Protein AF-A0AA89QCX5-F1 (afdb_monomer_lite)

Organism: Streptomyces collinus (NCBI:txid42684)

Secondary structure (DSSP, 8-state):
-B---TTSTT---SSSS-EEEEEEE-TT-EEEEEEESS-EEEEEEE--SEEEEETTEEEEE-TT-EEEE-TT--EEEEE-SSS-EEEEEEE-HHHHHHTT---EEE--SS-S-----SS-HHHHHH-STT---TT----SS-S--EE-HHHHHHHHHHHHHHHHTT-S-SSBTTEEEEE-B-TTTSSBSSSS---EEEEE-TT--PPP---SS-----EEESP-------------------PPPS-PPPPP------EEE-

Foldseek 3Di:
DWPDDPVRPPDSDPDLFKIKDKDKDAAFDKFFKKAKQKWKKKAWADDWQKWKAWLNWTATDDHGKIFTRAHGTIIMMGRNGNGMTIIMMMIRVSVCVVVVNIDMDGDDRDDSDPDDDPHTPLCVAQVDPPDHDPPDADDQAASNGMDDRVVVVVLQVVLLVCVVVVHHAAPDVQKHKDWDARSNPRHANYNRDTDMKMFGDFPDDDDDDDDPDDDDKDKDADDPDDPPPPDDDDDDDDDDDDDDDPPDDDDDPPDGGGTMMD

pLDDT: mean 85.62, std 23.33, range [23.62, 98.62]

Structure (mmCIF, N/CA/C/O backbone):
data_AF-A0AA89QCX5-F1
#
_entry.id   AF-A0AA89QCX5-F1
#
loop_
_atom_site.group_PDB
_atom_site.id
_atom_site.type_symbol
_atom_site.label_atom_id
_atom_site.label_alt_id
_atom_site.label_comp_id
_atom_site.label_asym_id
_atom_site.label_entity_id
_atom_site.label_seq_id
_atom_site.pdbx_PDB_ins_code
_atom_site.Cartn_x
_atom_site.Cartn_y
_atom_site.Cartn_z
_atom_site.occupancy
_atom_site.B_iso_or_equiv
_atom_site.auth_seq_id
_atom_site.auth_comp_id
_atom_site.auth_asym_id
_atom_site.auth_atom_id
_atom_site.pdbx_PDB_model_num
ATOM 1 N N . MET A 1 1 ? -1.585 12.584 -11.838 1.00 77.31 1 MET A N 1
ATOM 2 C CA . MET A 1 1 ? -1.750 13.980 -11.361 1.00 77.31 1 MET A CA 1
ATOM 3 C C . MET A 1 1 ? -1.449 14.021 -9.867 1.00 77.31 1 MET A C 1
ATOM 5 O O . MET A 1 1 ? -2.109 13.298 -9.131 1.00 77.31 1 MET A O 1
ATOM 9 N N . ALA A 1 2 ? -0.451 14.796 -9.429 1.00 91.00 2 ALA A N 1
ATOM 10 C CA . ALA A 1 2 ? -0.028 14.848 -8.023 1.00 91.00 2 ALA A CA 1
ATOM 11 C C . ALA A 1 2 ? -0.922 15.760 -7.164 1.00 91.00 2 ALA A C 1
ATOM 13 O O . ALA A 1 2 ? -1.473 16.745 -7.655 1.00 91.00 2 ALA A O 1
ATOM 14 N N . LEU A 1 3 ? -1.047 15.425 -5.882 1.00 92.31 3 LEU A N 1
ATOM 15 C CA . LEU A 1 3 ? -1.710 16.226 -4.857 1.00 92.31 3 LEU A CA 1
ATOM 16 C C . LEU A 1 3 ? -0.682 17.172 -4.224 1.00 92.31 3 LEU A C 1
ATOM 18 O O . LEU A 1 3 ? 0.268 16.713 -3.592 1.00 92.31 3 LEU A O 1
ATOM 22 N N . SER A 1 4 ? -0.887 18.482 -4.370 1.00 94.44 4 SER A N 1
ATOM 23 C CA . SER A 1 4 ? 0.035 19.506 -3.860 1.00 94.44 4 SER A CA 1
ATOM 24 C C . SER A 1 4 ? -0.538 20.212 -2.638 1.00 94.44 4 SER A C 1
ATOM 26 O O . SER A 1 4 ? -1.593 20.847 -2.705 1.00 94.44 4 SER A O 1
ATOM 28 N N . ASN A 1 5 ? 0.169 20.124 -1.516 1.00 95.19 5 ASN A N 1
ATOM 29 C CA . ASN A 1 5 ? -0.196 20.796 -0.281 1.00 95.19 5 ASN A CA 1
ATOM 30 C C . ASN A 1 5 ? 0.057 22.310 -0.398 1.00 95.19 5 ASN A C 1
ATOM 32 O O . ASN A 1 5 ? 1.199 22.710 -0.629 1.00 95.19 5 ASN A O 1
ATOM 36 N N . PRO A 1 6 ? -0.947 23.177 -0.178 1.00 95.56 6 PRO A N 1
ATOM 37 C CA . PRO A 1 6 ? -0.753 24.626 -0.251 1.00 95.56 6 PRO A CA 1
ATOM 38 C C . PRO A 1 6 ? 0.226 25.174 0.805 1.00 95.56 6 PRO A C 1
ATOM 40 O O . PRO A 1 6 ? 0.758 26.265 0.627 1.00 95.56 6 PRO A O 1
ATOM 43 N N . GLY A 1 7 ? 0.503 24.423 1.879 1.00 96.25 7 GLY A N 1
ATOM 44 C CA . GLY A 1 7 ? 1.546 24.732 2.863 1.00 96.25 7 GLY A CA 1
ATOM 45 C C . GLY A 1 7 ? 2.967 24.318 2.453 1.00 96.25 7 GLY A C 1
ATOM 46 O O . GLY A 1 7 ? 3.904 24.611 3.190 1.00 96.25 7 GLY A O 1
ATOM 47 N N . LEU A 1 8 ? 3.144 23.651 1.305 1.00 93.81 8 LEU A N 1
ATOM 48 C CA . LEU A 1 8 ? 4.437 23.254 0.728 1.00 93.81 8 LEU A CA 1
ATOM 49 C C . LEU A 1 8 ? 4.588 23.873 -0.676 1.00 93.81 8 LEU A C 1
ATOM 51 O O . LEU A 1 8 ? 4.499 23.170 -1.685 1.00 93.81 8 LEU A O 1
ATOM 55 N N . PRO A 1 9 ? 4.756 25.205 -0.769 1.00 89.56 9 PRO A N 1
ATOM 56 C CA . PRO A 1 9 ? 4.674 25.922 -2.036 1.00 89.56 9 PRO A CA 1
ATOM 57 C C . PRO A 1 9 ? 5.750 25.461 -3.026 1.00 89.56 9 PRO A C 1
ATOM 59 O O . PRO A 1 9 ? 6.921 25.330 -2.681 1.00 89.56 9 PRO A O 1
ATOM 62 N N . GLY A 1 10 ? 5.339 25.236 -4.276 1.00 88.62 10 GLY A N 1
ATOM 63 C CA . GLY A 1 10 ? 6.231 24.836 -5.371 1.00 88.62 10 GLY A CA 1
ATOM 64 C C . GLY A 1 10 ? 6.621 23.355 -5.388 1.00 88.62 10 GLY A C 1
ATOM 65 O O . GLY A 1 10 ? 7.243 22.918 -6.352 1.00 88.62 10 GLY A O 1
ATOM 66 N N . LEU A 1 11 ? 6.233 22.572 -4.376 1.00 92.19 11 LEU A N 1
ATOM 67 C CA . LEU A 1 11 ? 6.532 21.144 -4.303 1.00 92.19 11 LEU A CA 1
ATOM 68 C C . LEU A 1 11 ? 5.273 20.313 -4.596 1.00 92.19 11 LEU A C 1
ATOM 70 O O . LEU A 1 11 ? 4.207 20.599 -4.046 1.00 92.19 11 LEU A O 1
ATOM 74 N N . PRO A 1 12 ? 5.361 19.253 -5.422 1.00 94.00 12 PRO A N 1
ATOM 75 C CA . PRO A 1 12 ? 4.218 18.403 -5.751 1.00 94.00 12 PRO A CA 1
ATOM 76 C C . PRO A 1 12 ? 3.927 17.379 -4.638 1.00 94.00 12 PRO A C 1
ATOM 78 O O . PRO A 1 12 ? 3.726 16.203 -4.924 1.00 94.00 12 PRO A O 1
ATOM 81 N N . TYR A 1 13 ? 3.989 17.784 -3.367 1.00 96.19 13 TYR A N 1
ATOM 82 C CA . TYR A 1 13 ? 3.937 16.883 -2.211 1.00 96.19 13 TYR A CA 1
ATOM 83 C C . TYR A 1 13 ? 2.612 17.008 -1.464 1.00 96.19 13 TYR A C 1
ATOM 85 O O . TYR A 1 13 ? 2.145 18.117 -1.201 1.00 96.19 13 TYR A O 1
ATOM 93 N N . ALA A 1 14 ? 2.040 15.875 -1.055 1.00 96.06 14 ALA A N 1
ATOM 94 C CA . ALA A 1 14 ? 0.819 15.857 -0.252 1.00 96.06 14 ALA A CA 1
ATOM 95 C C . ALA A 1 14 ? 1.121 16.212 1.213 1.00 96.06 14 ALA A C 1
ATOM 97 O O . ALA A 1 14 ? 0.362 16.928 1.872 1.00 96.06 14 ALA A O 1
ATOM 98 N N . THR A 1 15 ? 2.262 15.749 1.720 1.00 96.81 15 THR A N 1
ATOM 99 C CA . THR A 1 15 ? 2.778 16.076 3.052 1.00 96.81 15 THR A CA 1
ATOM 100 C C . THR A 1 15 ? 4.299 16.257 2.997 1.00 96.81 15 THR A C 1
ATOM 102 O O . THR A 1 15 ? 4.912 15.935 1.979 1.00 96.81 15 THR A O 1
ATOM 105 N N . PRO A 1 16 ? 4.952 16.720 4.081 1.00 96.75 16 PRO A N 1
ATOM 106 C CA . PRO A 1 16 ? 6.409 16.829 4.107 1.00 96.75 16 PRO A CA 1
ATOM 107 C C . PRO A 1 16 ? 7.145 15.504 3.867 1.00 96.75 16 PRO A C 1
ATOM 109 O O . PRO A 1 16 ? 8.326 15.533 3.557 1.00 96.75 16 PRO A O 1
ATOM 112 N N . THR A 1 17 ? 6.488 14.350 4.019 1.00 97.50 17 THR A N 1
ATOM 113 C CA . THR A 1 17 ? 7.119 13.024 3.886 1.00 97.50 17 THR A CA 1
ATOM 114 C C . THR A 1 17 ? 6.444 12.119 2.859 1.00 97.50 17 THR A C 1
ATOM 116 O O . THR A 1 17 ? 7.010 11.084 2.523 1.00 97.50 17 THR A O 1
ATOM 119 N N . LEU A 1 18 ? 5.256 12.479 2.361 1.00 97.94 18 LEU A N 1
ATOM 120 C CA . LEU A 1 18 ? 4.469 11.660 1.440 1.00 97.94 18 LEU A CA 1
ATOM 121 C C . LEU A 1 18 ? 4.109 12.430 0.172 1.00 97.94 18 LEU A C 1
ATOM 123 O O . LEU A 1 18 ? 3.564 13.537 0.201 1.00 97.94 18 LEU A O 1
ATOM 127 N N . TRP A 1 19 ? 4.372 11.787 -0.955 1.00 97.94 19 TRP A N 1
ATOM 128 C CA . TRP A 1 19 ? 3.794 12.118 -2.241 1.00 97.94 19 TRP A CA 1
ATOM 129 C C . TRP A 1 19 ? 2.530 11.291 -2.436 1.00 97.94 19 TRP A C 1
ATOM 131 O O . TRP A 1 19 ? 2.490 10.116 -2.070 1.00 97.94 19 TRP A O 1
ATOM 141 N N . ALA A 1 20 ? 1.503 11.900 -3.016 1.00 97.19 20 ALA A N 1
ATOM 142 C CA . ALA A 1 20 ? 0.306 11.180 -3.404 1.00 97.19 20 ALA A CA 1
ATOM 143 C C . ALA A 1 20 ? -0.220 11.704 -4.737 1.00 97.19 20 ALA A C 1
ATOM 145 O O . ALA A 1 20 ? -0.106 12.895 -5.038 1.00 97.19 20 ALA A O 1
ATOM 146 N N . ALA A 1 21 ? -0.823 10.825 -5.524 1.00 95.62 21 ALA A N 1
ATOM 147 C CA . ALA A 1 21 ? -1.384 11.172 -6.819 1.00 95.62 21 ALA A CA 1
ATOM 148 C C . ALA A 1 21 ? -2.600 10.320 -7.145 1.00 95.62 21 ALA A C 1
ATOM 150 O O . ALA A 1 21 ? -2.717 9.194 -6.678 1.00 95.62 21 ALA A O 1
ATOM 151 N N . ILE A 1 22 ? -3.470 10.848 -8.004 1.00 95.06 22 ILE A N 1
ATOM 152 C CA . ILE A 1 22 ? -4.401 10.011 -8.759 1.00 95.06 22 ILE A CA 1
ATOM 153 C C . ILE A 1 22 ? -3.719 9.681 -10.081 1.00 95.06 22 ILE A C 1
ATOM 155 O O . ILE A 1 22 ? -3.337 10.593 -10.834 1.00 95.06 22 ILE A O 1
ATOM 159 N N . GLN A 1 23 ? -3.567 8.392 -10.352 1.00 94.75 23 GLN A N 1
ATOM 160 C CA . GLN A 1 23 ? -3.061 7.887 -11.616 1.00 94.75 23 GLN A CA 1
ATOM 161 C C . GLN A 1 23 ? -4.200 7.279 -12.434 1.00 94.75 23 GLN A C 1
ATOM 163 O O . GLN A 1 23 ? -5.200 6.793 -11.902 1.00 94.75 23 GLN A O 1
ATOM 168 N N . TYR A 1 24 ? -4.052 7.403 -13.747 1.00 94.75 24 TYR A N 1
ATOM 169 C CA . TYR A 1 24 ? -4.975 6.939 -14.767 1.00 94.75 24 TYR A CA 1
ATOM 170 C C . TYR A 1 24 ? -4.167 6.114 -15.758 1.00 94.75 24 TYR A C 1
ATOM 172 O O . TYR A 1 24 ? -3.087 6.551 -16.161 1.00 94.75 24 TYR A O 1
ATOM 180 N N . LEU A 1 25 ? -4.692 4.956 -16.141 1.00 94.38 25 LEU A N 1
ATOM 181 C CA . LEU A 1 25 ? -4.165 4.178 -17.252 1.00 94.38 25 LEU A CA 1
ATOM 182 C C . LEU A 1 25 ? -5.296 3.918 -18.241 1.00 94.38 25 LEU A C 1
ATOM 184 O O . LEU A 1 25 ? -6.362 3.417 -17.867 1.00 94.38 25 LEU A O 1
ATOM 188 N N . GLY A 1 26 ? -5.074 4.318 -19.488 1.00 96.31 26 GLY A N 1
ATOM 189 C CA . GLY A 1 26 ? -6.041 4.206 -20.563 1.00 96.31 26 GLY A CA 1
ATOM 190 C C . GLY A 1 26 ? -6.241 2.767 -21.046 1.00 96.31 26 GLY A C 1
ATOM 191 O O . GLY A 1 26 ? -5.509 1.854 -20.644 1.00 96.31 26 GLY A O 1
ATOM 192 N N . PRO A 1 27 ? -7.246 2.552 -21.911 1.00 96.12 27 PRO A N 1
ATOM 193 C CA . PRO A 1 27 ? -7.468 1.280 -22.589 1.00 96.12 27 PRO A CA 1
ATOM 194 C C . PRO A 1 27 ? -6.194 0.774 -23.265 1.00 96.12 27 PRO A C 1
ATOM 196 O O . PRO A 1 27 ? -5.566 1.516 -24.018 1.00 96.12 27 PRO A O 1
ATOM 199 N N . ARG A 1 28 ? -5.831 -0.491 -23.029 1.00 95.38 28 ARG A N 1
ATOM 200 C CA . ARG A 1 28 ? -4.668 -1.152 -23.658 1.00 95.38 28 ARG A CA 1
ATOM 201 C C . ARG A 1 28 ? -3.301 -0.497 -23.410 1.00 95.38 28 ARG A C 1
ATOM 203 O O . ARG A 1 28 ? -2.325 -0.897 -24.041 1.00 95.38 28 ARG A O 1
ATOM 210 N N . GLU A 1 29 ? -3.204 0.480 -22.511 1.00 95.25 29 GLU A N 1
ATOM 211 C CA . GLU A 1 29 ? -1.936 1.138 -22.207 1.00 95.25 29 GLU A CA 1
ATOM 212 C C . GLU A 1 29 ? -1.030 0.259 -21.336 1.00 95.25 29 GLU A C 1
ATOM 214 O O . GLU A 1 29 ? -1.479 -0.538 -20.503 1.00 95.25 29 GLU A O 1
ATOM 219 N N . VAL A 1 30 ? 0.273 0.458 -21.522 1.00 94.12 30 VAL A N 1
ATOM 220 C CA . VAL A 1 30 ? 1.341 -0.158 -20.739 1.00 94.12 30 VAL A CA 1
ATOM 221 C C . VAL A 1 30 ? 2.223 0.948 -20.172 1.00 94.12 30 VAL A C 1
ATOM 223 O O . VAL A 1 30 ? 2.637 1.847 -20.903 1.00 94.12 30 VAL A O 1
ATOM 226 N N . ALA A 1 31 ? 2.522 0.871 -18.876 1.00 93.06 31 ALA A N 1
ATOM 227 C CA . ALA A 1 31 ? 3.561 1.676 -18.248 1.00 93.06 31 ALA A CA 1
ATOM 228 C C . ALA A 1 31 ? 4.827 0.813 -18.092 1.00 93.06 31 ALA A C 1
ATOM 230 O O . ALA A 1 31 ? 4.740 -0.248 -17.461 1.00 93.06 31 ALA A O 1
ATOM 231 N N . PRO A 1 32 ? 5.971 1.239 -18.656 1.00 92.81 32 PRO A N 1
ATOM 232 C CA . PRO A 1 32 ? 7.177 0.423 -18.744 1.00 92.81 32 PRO A CA 1
ATOM 233 C C . PRO A 1 32 ? 7.833 0.163 -17.385 1.00 92.81 32 PRO A C 1
ATOM 235 O O . PRO A 1 32 ? 7.594 0.859 -16.390 1.00 92.81 32 PRO A O 1
ATOM 238 N N . SER A 1 33 ? 8.694 -0.853 -17.379 1.00 96.69 33 SER A N 1
ATOM 239 C CA . SER A 1 33 ? 9.377 -1.347 -16.190 1.00 96.69 33 SER A CA 1
ATOM 240 C C . SER A 1 33 ? 10.396 -0.360 -15.649 1.00 96.69 33 SER A C 1
ATOM 242 O O . SER A 1 33 ? 11.200 0.209 -16.386 1.00 96.69 33 SER A O 1
ATOM 244 N N . HIS A 1 34 ? 10.401 -0.183 -14.335 1.00 97.94 34 HIS A N 1
ATOM 245 C CA . HIS A 1 34 ? 11.441 0.551 -13.627 1.00 97.94 34 HIS A CA 1
ATOM 246 C C . HIS A 1 34 ? 11.491 0.130 -12.159 1.00 97.94 34 HIS A C 1
ATOM 248 O O . HIS A 1 34 ? 10.593 -0.541 -11.647 1.00 97.94 34 HIS A O 1
ATOM 254 N N . ARG A 1 35 ? 12.554 0.523 -11.463 1.00 98.38 35 ARG A N 1
ATOM 255 C CA . ARG A 1 35 ? 12.654 0.413 -10.007 1.00 98.38 35 ARG A CA 1
ATOM 256 C C . ARG A 1 35 ? 13.233 1.680 -9.420 1.00 98.38 35 ARG A C 1
ATOM 258 O O . ARG A 1 35 ? 13.977 2.409 -10.075 1.00 98.38 35 ARG A O 1
ATOM 265 N N . HIS A 1 36 ? 12.920 1.913 -8.159 1.00 98.62 36 HIS A N 1
ATOM 266 C CA . HIS A 1 36 ? 13.392 3.083 -7.445 1.00 98.62 36 HIS A CA 1
ATOM 267 C C . HIS A 1 36 ? 13.462 2.821 -5.940 1.00 98.62 36 HIS A C 1
ATOM 269 O O . HIS A 1 36 ? 12.817 1.898 -5.434 1.00 98.62 36 HIS A O 1
ATOM 275 N N . SER A 1 37 ? 14.270 3.592 -5.211 1.00 98.31 37 SER A N 1
ATOM 276 C CA . SER A 1 37 ? 14.466 3.392 -3.766 1.00 98.31 37 SER A CA 1
ATOM 277 C C . SER A 1 37 ? 13.243 3.777 -2.927 1.00 98.31 37 SER A C 1
ATOM 279 O O . SER A 1 37 ? 13.129 3.342 -1.783 1.00 98.31 37 SER A O 1
ATOM 281 N N . GLN A 1 38 ? 12.303 4.531 -3.490 1.00 98.56 38 GLN A N 1
ATOM 282 C CA . GLN A 1 38 ? 11.049 4.901 -2.848 1.00 98.56 38 GLN A CA 1
ATOM 283 C C . GLN A 1 38 ? 10.137 3.686 -2.663 1.00 98.56 38 GLN A C 1
ATOM 285 O O . GLN A 1 38 ? 9.948 2.888 -3.585 1.00 98.56 38 GLN A O 1
ATOM 290 N N . GLY A 1 39 ? 9.560 3.553 -1.472 1.00 97.94 39 GLY A N 1
ATOM 291 C CA . GLY A 1 39 ? 8.471 2.623 -1.208 1.00 97.94 39 GLY A CA 1
ATOM 292 C C . GLY A 1 39 ? 7.155 3.185 -1.732 1.00 97.94 39 GLY A C 1
ATOM 293 O O . GLY A 1 39 ? 6.882 4.380 -1.607 1.00 97.94 39 GLY A O 1
ATOM 294 N N . ALA A 1 40 ? 6.326 2.319 -2.310 1.00 98.31 40 ALA A N 1
ATOM 295 C CA . ALA A 1 40 ? 5.093 2.740 -2.953 1.00 98.31 40 ALA A CA 1
ATOM 296 C C . ALA A 1 40 ? 3.933 1.784 -2.661 1.00 98.31 40 ALA A C 1
ATOM 298 O O . ALA A 1 40 ? 4.099 0.560 -2.597 1.00 98.31 40 ALA A O 1
ATOM 299 N N . PHE A 1 41 ? 2.740 2.354 -2.516 1.00 98.19 41 PHE A N 1
ATOM 300 C CA . PHE A 1 41 ? 1.486 1.614 -2.501 1.00 98.19 41 PHE A CA 1
ATOM 301 C C . PHE A 1 41 ? 0.502 2.183 -3.519 1.00 98.19 41 PHE A C 1
ATOM 303 O O . PHE A 1 41 ? 0.564 3.357 -3.883 1.00 98.19 41 PHE A O 1
ATOM 310 N N . ARG A 1 42 ? -0.438 1.334 -3.933 1.00 97.88 42 ARG A N 1
ATOM 311 C CA . ARG A 1 42 ? -1.542 1.666 -4.831 1.00 97.88 42 ARG A CA 1
ATOM 312 C C . ARG A 1 42 ? -2.855 1.289 -4.181 1.00 97.88 42 ARG A C 1
ATOM 314 O O . ARG A 1 42 ? -3.017 0.143 -3.774 1.00 97.88 42 ARG A O 1
ATOM 321 N N . PHE A 1 43 ? -3.793 2.222 -4.118 1.00 97.31 43 PHE A N 1
ATOM 322 C CA . PHE A 1 43 ? -5.157 1.939 -3.686 1.00 97.31 43 PHE A CA 1
ATOM 323 C C . PHE A 1 43 ? -6.135 2.137 -4.836 1.00 97.31 43 PHE A C 1
ATOM 325 O O . PHE A 1 43 ? -6.306 3.246 -5.347 1.00 97.31 43 PHE A O 1
ATOM 332 N N . VAL A 1 44 ? -6.776 1.053 -5.259 1.00 96.31 44 VAL A N 1
ATOM 333 C CA . VAL A 1 44 ? -7.591 1.057 -6.473 1.00 96.31 44 VAL A CA 1
ATOM 334 C C . VAL A 1 44 ? -8.949 1.714 -6.231 1.00 96.31 44 VAL A C 1
ATOM 336 O O . VAL A 1 44 ? -9.749 1.241 -5.419 1.00 96.31 44 VAL A O 1
ATOM 339 N N . LEU A 1 45 ? -9.253 2.766 -6.996 1.00 93.44 45 LEU A N 1
ATOM 340 C CA . LEU A 1 45 ? -10.490 3.537 -6.853 1.00 93.44 45 LEU A CA 1
ATOM 341 C C . LEU A 1 45 ? -11.628 3.008 -7.726 1.00 93.44 45 LEU A C 1
ATOM 343 O O . LEU A 1 45 ? -12.778 2.927 -7.265 1.00 93.44 45 LEU A O 1
ATOM 347 N N . ASP A 1 46 ? -11.313 2.701 -8.982 1.00 90.94 46 ASP A N 1
ATOM 348 C CA . ASP A 1 46 ? -12.269 2.256 -9.990 1.00 90.94 46 ASP A CA 1
ATOM 349 C C . ASP A 1 46 ? -11.557 1.544 -11.144 1.00 90.94 46 ASP A C 1
ATOM 351 O O . ASP A 1 46 ? -10.438 1.920 -11.488 1.00 90.94 46 ASP A O 1
ATOM 355 N N . GLY A 1 47 ? -12.220 0.550 -11.737 1.00 87.69 47 GLY A N 1
ATOM 356 C CA . GLY A 1 47 ? -11.681 -0.287 -12.813 1.00 87.69 47 GLY A CA 1
ATOM 357 C C . GLY A 1 47 ? -11.336 -1.717 -12.381 1.00 87.69 47 GLY A C 1
ATOM 358 O O . GLY A 1 47 ? -11.243 -2.037 -11.190 1.00 87.69 47 GLY A O 1
ATOM 359 N N . GLU A 1 48 ? -11.184 -2.583 -13.379 1.00 88.62 48 GLU A N 1
ATOM 360 C CA . GLU A 1 48 ? -10.761 -3.981 -13.271 1.00 88.62 48 GLU A CA 1
ATOM 361 C C . GLU A 1 48 ? -10.003 -4.387 -14.543 1.00 88.62 48 GLU A C 1
ATOM 363 O O . GLU A 1 48 ? -10.059 -3.689 -15.552 1.00 88.62 48 GLU A O 1
ATOM 368 N N . GLY A 1 49 ? -9.307 -5.526 -14.509 1.00 90.00 49 GLY A N 1
ATOM 369 C CA . GLY A 1 49 ? -8.589 -6.042 -15.680 1.00 90.00 49 GLY A CA 1
ATOM 370 C C . GLY A 1 49 ? -7.242 -5.357 -15.947 1.00 90.00 49 GLY A C 1
ATOM 371 O O . GLY A 1 49 ? -6.739 -5.358 -17.070 1.00 90.00 49 GLY A O 1
ATOM 372 N N . MET A 1 50 ? -6.636 -4.814 -14.897 1.00 94.94 50 MET A N 1
ATOM 373 C CA . MET A 1 50 ? -5.278 -4.292 -14.910 1.00 94.94 50 MET A CA 1
ATOM 374 C C . MET A 1 50 ? -4.386 -5.135 -14.005 1.00 94.94 50 MET A C 1
ATOM 376 O O . MET A 1 50 ? -4.833 -5.637 -12.972 1.00 94.94 50 MET A O 1
ATOM 380 N N . TRP A 1 51 ? -3.121 -5.277 -14.382 1.00 97.06 51 TRP A N 1
ATOM 381 C CA . TRP A 1 51 ? -2.112 -5.941 -13.568 1.00 97.06 51 TRP A CA 1
ATOM 382 C C . TRP A 1 51 ? -0.940 -5.000 -13.339 1.00 97.06 51 TRP A C 1
ATOM 384 O O . TRP A 1 51 ? -0.481 -4.320 -14.258 1.00 97.06 51 TRP A O 1
ATOM 394 N N . THR A 1 52 ? -0.443 -4.995 -12.106 1.00 96.94 52 THR A N 1
ATOM 395 C CA . THR A 1 52 ? 0.910 -4.532 -11.820 1.00 96.94 52 THR A CA 1
ATOM 396 C C . THR A 1 52 ? 1.803 -5.754 -11.731 1.00 96.94 52 THR A C 1
ATOM 398 O O . THR A 1 52 ? 1.485 -6.692 -11.000 1.00 96.94 52 THR A O 1
ATOM 401 N N . ASN A 1 53 ? 2.917 -5.758 -12.448 1.00 96.44 53 ASN A N 1
ATOM 402 C CA . ASN A 1 53 ? 3.930 -6.784 -12.237 1.00 96.44 53 ASN A CA 1
ATOM 403 C C . ASN A 1 53 ? 4.930 -6.250 -11.215 1.00 96.44 53 ASN A C 1
ATOM 405 O O . ASN A 1 53 ? 5.308 -5.084 -11.292 1.00 96.44 53 ASN A O 1
ATOM 409 N N . VAL A 1 54 ? 5.319 -7.077 -10.246 1.00 97.38 54 VAL A N 1
ATOM 410 C CA . VAL A 1 54 ? 6.310 -6.732 -9.215 1.00 97.38 54 VAL A CA 1
ATOM 411 C C . VAL A 1 54 ? 7.340 -7.853 -9.155 1.00 97.38 54 VAL A C 1
ATOM 413 O O . VAL A 1 54 ? 6.988 -8.987 -8.832 1.00 97.38 54 VAL A O 1
ATOM 416 N N . ASP A 1 55 ? 8.589 -7.575 -9.536 1.00 95.44 55 ASP A N 1
ATOM 417 C CA . ASP A 1 55 ? 9.654 -8.579 -9.717 1.00 95.44 55 ASP A CA 1
ATOM 418 C C . ASP A 1 55 ? 9.184 -9.806 -10.541 1.00 95.44 55 ASP A C 1
ATOM 420 O O . ASP A 1 55 ? 9.380 -10.978 -10.186 1.00 95.44 55 ASP A O 1
ATOM 424 N N . GLY A 1 56 ? 8.475 -9.528 -11.641 1.00 95.06 56 GLY A N 1
ATOM 425 C CA . GLY A 1 56 ? 7.897 -10.531 -12.541 1.00 95.06 56 GLY A CA 1
ATOM 426 C C . GLY A 1 56 ? 6.692 -11.295 -11.977 1.00 95.06 56 GLY A C 1
ATOM 427 O O . GLY A 1 56 ? 6.267 -12.288 -12.565 1.00 95.06 56 GLY A O 1
ATOM 428 N N . ASP A 1 57 ? 6.155 -10.914 -10.812 1.00 97.38 57 ASP A N 1
ATOM 429 C CA . ASP A 1 57 ? 4.899 -11.451 -10.285 1.00 97.38 57 ASP A CA 1
ATOM 430 C C . ASP A 1 57 ? 3.724 -10.570 -10.701 1.00 97.38 57 ASP A C 1
ATOM 432 O O . ASP A 1 57 ? 3.612 -9.439 -10.238 1.00 97.38 57 ASP A O 1
ATOM 436 N N . ALA A 1 58 ? 2.855 -11.082 -11.569 1.00 97.94 58 ALA A N 1
ATOM 437 C CA . ALA A 1 58 ? 1.670 -10.360 -12.012 1.00 97.94 58 ALA A CA 1
ATOM 438 C C . ALA A 1 58 ? 0.602 -10.340 -10.909 1.00 97.94 58 ALA A C 1
ATOM 440 O O . ALA A 1 58 ? 0.109 -11.386 -10.474 1.00 97.94 58 ALA A O 1
ATOM 441 N N . VAL A 1 59 ? 0.219 -9.140 -10.477 1.00 98.19 59 VAL A N 1
ATOM 442 C CA . VAL A 1 59 ? -0.745 -8.893 -9.402 1.00 98.19 59 VAL A CA 1
ATOM 443 C C . VAL A 1 59 ? -1.945 -8.140 -9.965 1.00 98.19 59 VAL A C 1
ATOM 445 O O . VAL A 1 59 ? -1.831 -6.989 -10.385 1.00 98.19 59 VAL A O 1
ATOM 448 N N . ALA A 1 60 ? -3.110 -8.792 -9.967 1.00 97.75 60 ALA A N 1
ATOM 449 C CA . ALA A 1 60 ? -4.350 -8.168 -10.421 1.00 97.75 60 ALA A CA 1
ATOM 450 C C . ALA A 1 60 ? -4.675 -6.933 -9.569 1.00 97.75 60 ALA A C 1
ATOM 452 O O . ALA A 1 60 ? -4.598 -6.996 -8.342 1.00 97.75 60 ALA A O 1
ATOM 453 N N . MET A 1 61 ? -5.082 -5.839 -10.201 1.00 97.56 61 MET A N 1
ATOM 454 C CA . MET A 1 61 ? -5.585 -4.632 -9.552 1.00 97.56 61 MET A CA 1
ATOM 455 C C . MET A 1 61 ? -7.109 -4.660 -9.601 1.00 97.56 61 MET A C 1
ATOM 457 O O . MET A 1 61 ? -7.704 -4.727 -10.678 1.00 97.56 61 MET A O 1
ATOM 461 N N . ARG A 1 62 ? -7.755 -4.626 -8.434 1.00 95.06 62 ARG A N 1
ATOM 462 C CA . ARG A 1 62 ? -9.217 -4.616 -8.324 1.00 95.06 62 ARG A CA 1
ATOM 463 C C . ARG A 1 62 ? -9.646 -3.548 -7.345 1.00 95.06 62 ARG A C 1
ATOM 465 O O . ARG A 1 62 ? -8.934 -3.232 -6.398 1.00 95.06 62 ARG A O 1
ATOM 472 N N . ARG A 1 63 ? -10.826 -2.986 -7.581 1.00 93.81 63 ARG A N 1
ATOM 473 C CA . ARG A 1 63 ? -11.403 -1.932 -6.749 1.00 93.81 63 ARG A CA 1
ATOM 474 C C . ARG A 1 63 ? -11.327 -2.255 -5.250 1.00 93.81 63 ARG A C 1
ATOM 476 O O . ARG A 1 63 ? -11.893 -3.246 -4.798 1.00 93.81 63 ARG A O 1
ATOM 483 N N . GLY A 1 64 ? -10.748 -1.331 -4.484 1.00 94.25 64 GLY A N 1
ATOM 484 C CA . GLY A 1 64 ? -10.599 -1.421 -3.031 1.00 94.25 64 GLY A CA 1
ATOM 485 C C . GLY A 1 64 ? -9.388 -2.214 -2.555 1.00 94.25 64 GLY A C 1
ATOM 486 O O . GLY A 1 64 ? -9.150 -2.255 -1.351 1.00 94.25 64 GLY A O 1
ATOM 487 N N . ASP A 1 65 ? -8.628 -2.822 -3.463 1.00 97.19 65 ASP A N 1
ATOM 488 C CA . ASP A 1 65 ? -7.389 -3.492 -3.099 1.00 97.19 65 ASP A CA 1
ATOM 489 C C . ASP A 1 65 ? -6.297 -2.466 -2.793 1.00 97.19 65 ASP A C 1
ATOM 491 O O . ASP A 1 65 ? -6.164 -1.440 -3.473 1.00 97.19 65 ASP A O 1
ATOM 495 N N . LEU A 1 66 ? -5.483 -2.791 -1.790 1.00 98.25 66 LEU A N 1
ATOM 496 C CA . LEU A 1 66 ? -4.197 -2.153 -1.551 1.00 98.25 66 LEU A CA 1
ATOM 497 C C . LEU A 1 66 ? -3.101 -3.040 -2.143 1.00 98.25 66 LEU A C 1
ATOM 499 O O . LEU A 1 66 ? -2.927 -4.181 -1.717 1.00 98.25 66 LEU A O 1
ATOM 503 N N . LEU A 1 67 ? -2.341 -2.511 -3.093 1.00 98.44 67 LEU A N 1
ATOM 504 C CA . LEU A 1 67 ? -1.188 -3.182 -3.680 1.00 98.44 67 LEU A CA 1
ATOM 505 C C . LEU A 1 67 ? 0.105 -2.491 -3.265 1.00 98.44 67 LEU A C 1
ATOM 507 O O . LEU A 1 67 ? 0.135 -1.274 -3.088 1.00 98.44 67 LEU A O 1
ATOM 511 N N . LEU A 1 68 ? 1.181 -3.261 -3.143 1.00 98.31 68 LEU A N 1
ATOM 512 C CA . LEU A 1 68 ? 2.496 -2.760 -2.762 1.00 98.31 68 LEU A CA 1
ATOM 513 C C . LEU A 1 68 ? 3.505 -2.940 -3.893 1.00 98.31 68 LEU A C 1
ATOM 515 O O . LEU A 1 68 ? 3.590 -4.003 -4.501 1.00 98.31 68 LEU A O 1
ATOM 519 N N . THR A 1 69 ? 4.344 -1.928 -4.083 1.00 98.06 69 THR A N 1
ATOM 520 C CA . THR A 1 69 ? 5.629 -2.039 -4.783 1.00 98.06 69 THR A CA 1
ATOM 521 C C . THR A 1 69 ? 6.708 -1.572 -3.814 1.00 98.06 69 THR A C 1
ATOM 523 O O . THR A 1 69 ? 6.941 -0.366 -3.673 1.00 98.06 69 THR A O 1
ATOM 526 N N . PRO A 1 70 ? 7.305 -2.508 -3.058 1.00 97.19 70 PRO A N 1
ATOM 527 C CA . PRO A 1 70 ? 8.349 -2.187 -2.100 1.00 97.19 70 PRO A CA 1
ATOM 528 C C . PRO A 1 70 ? 9.559 -1.508 -2.746 1.00 97.19 70 PRO A C 1
ATOM 530 O O . PRO A 1 70 ? 9.815 -1.669 -3.938 1.00 97.19 70 PRO A O 1
ATOM 533 N N . SER A 1 71 ? 10.333 -0.804 -1.918 1.00 97.62 71 SER A N 1
ATOM 534 C CA . SER A 1 71 ? 11.605 -0.192 -2.315 1.00 97.62 71 SER A CA 1
ATOM 535 C C . SER A 1 71 ? 12.484 -1.170 -3.106 1.00 97.62 71 SER A C 1
ATOM 537 O O . SER A 1 71 ? 12.669 -2.320 -2.696 1.00 97.62 71 SER A O 1
ATOM 539 N N . TRP A 1 72 ? 13.025 -0.684 -4.225 1.00 97.75 72 TRP A N 1
ATOM 540 C CA . TRP A 1 72 ? 13.938 -1.382 -5.135 1.00 97.75 72 TRP A CA 1
ATOM 541 C C . TRP A 1 72 ? 13.371 -2.600 -5.889 1.00 97.75 72 TRP A C 1
ATOM 543 O O . TRP A 1 72 ? 14.131 -3.311 -6.549 1.00 97.75 72 TRP A O 1
ATOM 553 N N . ALA A 1 73 ? 12.053 -2.823 -5.852 1.00 97.12 73 ALA A N 1
ATOM 554 C CA . ALA A 1 73 ? 11.389 -3.820 -6.691 1.00 97.12 73 ALA A CA 1
ATOM 555 C C . ALA A 1 73 ? 11.130 -3.267 -8.101 1.00 97.12 73 ALA A C 1
ATOM 557 O O . ALA A 1 73 ? 10.629 -2.144 -8.253 1.00 97.12 73 ALA A O 1
ATOM 558 N N . PHE A 1 74 ? 11.430 -4.066 -9.129 1.00 97.94 74 PHE A N 1
ATOM 559 C CA . PHE A 1 74 ? 10.996 -3.740 -10.486 1.00 97.94 74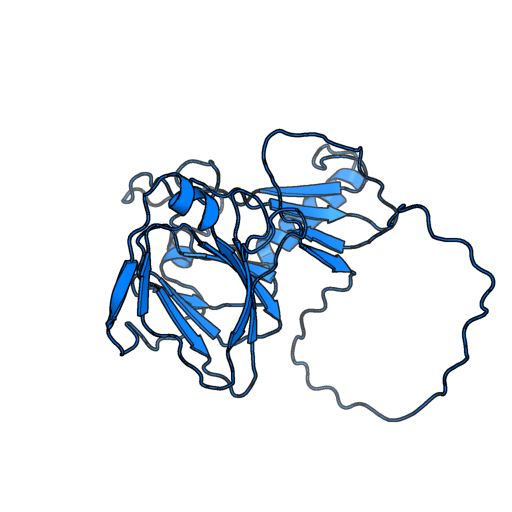 PHE A CA 1
ATOM 560 C C . PHE A 1 74 ? 9.483 -3.803 -10.558 1.00 97.94 74 PHE A C 1
ATOM 562 O O . PHE A 1 74 ? 8.873 -4.752 -10.058 1.00 97.94 74 PHE A O 1
ATOM 569 N N . HIS A 1 75 ? 8.882 -2.802 -11.187 1.00 97.81 75 HIS A N 1
ATOM 570 C CA . HIS A 1 75 ? 7.454 -2.783 -11.405 1.00 97.81 75 HIS A CA 1
ATOM 571 C C . HIS A 1 75 ? 7.050 -2.062 -12.686 1.00 97.81 75 HIS A C 1
ATOM 573 O O . HIS A 1 75 ? 7.722 -1.156 -13.172 1.00 97.81 75 HIS A O 1
ATOM 579 N N . GLU A 1 76 ? 5.922 -2.510 -13.216 1.00 96.56 76 GLU A N 1
ATOM 580 C CA . GLU A 1 76 ? 5.326 -2.108 -14.490 1.00 96.56 76 GLU A CA 1
ATOM 581 C C . GLU A 1 76 ? 3.822 -2.362 -14.429 1.00 96.56 76 GLU A C 1
ATOM 583 O O . GLU A 1 76 ? 3.325 -3.093 -13.560 1.00 96.56 76 GLU A O 1
ATOM 588 N N . HIS A 1 77 ? 3.088 -1.762 -15.359 1.00 96.19 77 HIS A N 1
ATOM 589 C CA . HIS A 1 77 ? 1.635 -1.789 -15.350 1.00 96.19 77 HIS A CA 1
ATOM 590 C C . HIS A 1 77 ? 1.084 -2.099 -16.733 1.00 96.19 77 HIS A C 1
ATOM 592 O O . HIS A 1 77 ? 1.533 -1.524 -17.718 1.00 96.19 77 HIS A O 1
ATOM 598 N N . GLN A 1 78 ? 0.071 -2.958 -16.800 1.00 95.31 78 GLN A N 1
ATOM 599 C CA . GLN A 1 78 ? -0.629 -3.263 -18.044 1.00 95.31 78 GLN A CA 1
ATOM 600 C C . GLN A 1 78 ? -2.141 -3.219 -17.849 1.00 95.31 78 GLN A C 1
ATOM 602 O O . GLN A 1 78 ? -2.673 -3.841 -16.925 1.00 95.31 78 GLN A O 1
ATOM 607 N N . ASN A 1 79 ? -2.837 -2.520 -18.742 1.00 96.19 79 ASN A N 1
ATOM 608 C CA . ASN A 1 79 ? -4.284 -2.604 -18.874 1.00 96.19 79 ASN A CA 1
ATOM 609 C C . ASN A 1 79 ? -4.630 -3.537 -20.038 1.00 96.19 79 ASN A C 1
ATOM 611 O O . ASN A 1 79 ? -4.346 -3.229 -21.191 1.00 96.19 79 ASN A O 1
ATOM 615 N N . VAL A 1 80 ? -5.260 -4.680 -19.759 1.00 95.75 80 VAL A N 1
ATOM 616 C CA . VAL A 1 80 ? -5.663 -5.639 -20.805 1.00 95.75 80 VAL A CA 1
ATOM 617 C C . VAL A 1 80 ? -7.133 -5.490 -21.201 1.00 95.75 80 VAL A C 1
ATOM 619 O O . VAL A 1 80 ? -7.704 -6.390 -21.819 1.00 95.75 80 VAL A O 1
ATOM 622 N N . THR A 1 81 ? -7.761 -4.372 -20.846 1.00 95.19 81 THR A N 1
ATOM 623 C CA . THR A 1 81 ? -9.156 -4.068 -21.174 1.00 95.19 81 THR A CA 1
ATOM 624 C C . THR A 1 81 ? -9.269 -2.874 -22.112 1.00 95.19 81 THR A C 1
ATOM 626 O O . THR A 1 81 ? -8.294 -2.168 -22.381 1.00 95.19 81 THR A O 1
ATOM 629 N N . ASP A 1 82 ? -10.488 -2.666 -22.606 1.00 96.50 82 ASP A N 1
ATOM 630 C CA . ASP A 1 82 ? -10.864 -1.504 -23.410 1.00 96.50 82 ASP A CA 1
ATOM 631 C C . ASP A 1 82 ? -11.440 -0.356 -22.555 1.00 96.50 82 ASP A C 1
ATOM 633 O O . ASP A 1 82 ? -11.926 0.636 -23.091 1.00 96.50 82 ASP A O 1
ATOM 637 N N . GLU A 1 83 ? -11.381 -0.481 -21.225 1.00 95.50 83 GLU A N 1
ATOM 638 C CA . GLU A 1 83 ? -11.873 0.504 -20.262 1.00 95.50 83 GLU A CA 1
ATOM 639 C C . GLU A 1 83 ? -10.698 1.110 -19.481 1.00 95.50 83 GLU A C 1
ATOM 641 O O . GLU A 1 83 ? -9.697 0.430 -19.237 1.00 95.50 83 GLU A O 1
ATOM 646 N N . PRO A 1 84 ? -10.773 2.381 -19.064 1.00 94.62 84 PRO A N 1
ATOM 647 C CA . PRO A 1 84 ? -9.728 2.983 -18.253 1.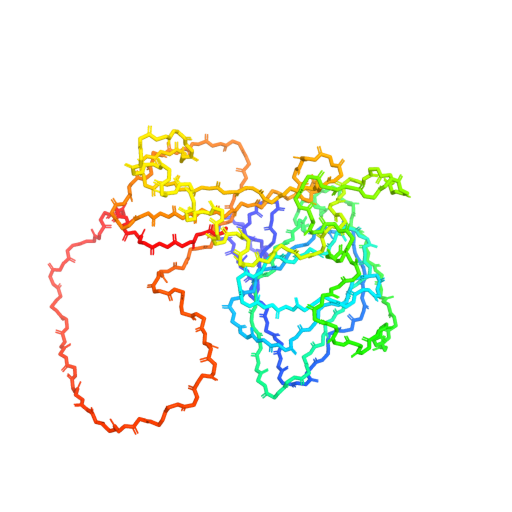00 94.62 84 PRO A CA 1
ATOM 648 C C . PRO A 1 84 ? -9.784 2.537 -16.790 1.00 94.62 84 PRO A C 1
ATOM 650 O O . PRO A 1 84 ? -10.821 2.117 -16.275 1.00 94.62 84 PRO A O 1
ATOM 653 N N . MET A 1 85 ? -8.669 2.729 -16.088 1.00 95.00 85 MET A N 1
ATOM 654 C CA . MET A 1 85 ? -8.554 2.430 -14.664 1.00 95.00 85 MET A CA 1
ATOM 655 C C . MET A 1 85 ? -7.929 3.587 -13.890 1.00 95.00 85 MET A C 1
ATOM 657 O O . MET A 1 85 ? -7.051 4.284 -14.399 1.00 95.00 85 MET A O 1
ATOM 661 N N . THR A 1 86 ? -8.379 3.788 -12.645 1.00 95.38 86 THR A N 1
ATOM 662 C CA . THR A 1 86 ? -7.853 4.838 -11.761 1.00 95.38 86 THR A CA 1
ATOM 663 C C . THR A 1 86 ? -7.525 4.318 -10.368 1.00 95.38 86 THR A C 1
ATOM 665 O O . THR A 1 86 ? -8.257 3.518 -9.773 1.00 95.38 86 THR A O 1
ATOM 668 N N . TRP A 1 87 ? -6.423 4.810 -9.814 1.00 95.75 87 TRP A N 1
ATOM 669 C CA . TRP A 1 87 ? -5.989 4.491 -8.458 1.00 95.75 87 TRP A CA 1
ATOM 670 C C . TRP A 1 87 ? -5.283 5.679 -7.808 1.00 95.75 87 TRP A C 1
ATOM 672 O O . TRP A 1 87 ? -4.964 6.673 -8.463 1.00 95.75 87 TRP A O 1
ATOM 682 N N . ILE A 1 88 ? -5.077 5.572 -6.498 1.00 96.12 88 ILE A N 1
ATOM 683 C CA . ILE A 1 88 ? -4.207 6.467 -5.739 1.00 96.12 88 ILE A CA 1
ATOM 684 C C . ILE A 1 88 ? -2.841 5.821 -5.631 1.00 96.12 88 ILE A C 1
ATOM 686 O O . ILE A 1 88 ? -2.750 4.687 -5.163 1.00 96.12 88 ILE A O 1
ATOM 690 N N . ASP A 1 89 ? -1.804 6.557 -5.994 1.00 97.25 89 ASP A N 1
ATOM 691 C CA . ASP A 1 89 ? -0.437 6.244 -5.608 1.00 97.25 89 ASP A CA 1
ATOM 692 C C . ASP A 1 89 ? -0.081 6.994 -4.331 1.00 97.25 89 ASP A C 1
ATOM 694 O O . ASP A 1 89 ? -0.377 8.184 -4.199 1.00 97.25 89 ASP A O 1
ATOM 698 N N . GLY A 1 90 ? 0.579 6.302 -3.408 1.00 97.94 90 GLY A N 1
ATOM 699 C CA . GLY A 1 90 ? 1.213 6.899 -2.241 1.00 97.94 90 GLY A CA 1
ATOM 700 C C . GLY A 1 90 ? 2.664 6.451 -2.150 1.00 97.94 90 GLY A C 1
ATOM 701 O O . GLY A 1 90 ? 2.944 5.251 -2.135 1.00 97.94 90 GLY A O 1
ATOM 702 N N . LEU A 1 91 ? 3.580 7.418 -2.113 1.00 98.50 91 LEU A N 1
ATOM 703 C CA . LEU A 1 91 ? 5.022 7.185 -2.117 1.00 98.50 91 LEU A CA 1
ATOM 704 C C . LEU A 1 91 ? 5.734 8.040 -1.074 1.00 98.50 91 LEU A C 1
ATOM 706 O O . LEU A 1 91 ? 5.322 9.157 -0.771 1.00 98.50 91 LEU A O 1
ATOM 710 N N . ASP A 1 92 ? 6.871 7.556 -0.596 1.00 98.25 92 ASP A N 1
ATOM 711 C CA . ASP A 1 92 ? 7.769 8.274 0.312 1.00 98.25 92 ASP A CA 1
ATOM 712 C C . ASP A 1 92 ? 8.799 9.158 -0.425 1.00 98.25 92 ASP A C 1
ATOM 714 O O . ASP A 1 92 ? 9.839 9.501 0.138 1.00 98.25 92 ASP A O 1
ATOM 718 N N . ILE A 1 93 ? 8.499 9.586 -1.664 1.00 98.25 93 ILE A N 1
ATOM 719 C CA . ILE A 1 93 ? 9.359 10.471 -2.480 1.00 98.25 93 ILE A CA 1
ATOM 720 C C . ILE A 1 93 ? 9.924 11.653 -1.673 1.00 98.25 93 ILE A C 1
ATOM 722 O O . ILE A 1 93 ? 11.142 11.838 -1.709 1.00 98.25 93 ILE A O 1
ATOM 726 N N . PRO A 1 94 ? 9.121 12.440 -0.923 1.00 97.50 94 PRO A N 1
ATOM 727 C CA . PRO A 1 94 ? 9.645 13.606 -0.216 1.00 97.50 94 PRO A CA 1
ATOM 728 C C . PRO A 1 94 ? 10.608 13.225 0.907 1.00 97.50 94 PRO A C 1
ATOM 730 O O . PRO A 1 94 ? 11.582 13.938 1.136 1.00 97.50 94 PRO A O 1
ATOM 733 N N . LEU A 1 95 ? 10.344 12.111 1.599 1.00 97.88 95 LEU A N 1
ATOM 734 C CA . LEU A 1 95 ? 11.213 11.596 2.655 1.00 97.88 95 LEU A CA 1
ATOM 735 C C . LEU A 1 95 ? 12.551 11.132 2.074 1.00 97.88 95 LEU A C 1
ATOM 737 O O . LEU A 1 95 ? 13.602 11.544 2.553 1.00 97.88 95 LEU A O 1
ATOM 741 N N . VAL A 1 96 ? 12.516 10.310 1.025 1.00 98.19 96 VAL A N 1
ATOM 742 C CA . VAL A 1 96 ? 13.725 9.786 0.374 1.00 98.19 96 VAL A CA 1
ATOM 743 C C . VAL A 1 96 ? 14.567 10.912 -0.227 1.00 98.19 96 VAL A C 1
ATOM 745 O O . VAL A 1 96 ? 15.791 10.871 -0.121 1.00 98.19 96 VAL A O 1
ATOM 748 N N . ALA A 1 97 ? 13.925 11.934 -0.801 1.00 97.12 97 ALA A N 1
ATOM 749 C CA . ALA A 1 97 ? 14.607 13.120 -1.308 1.00 97.12 97 ALA A CA 1
ATOM 750 C C . ALA A 1 97 ? 15.314 13.906 -0.193 1.00 97.12 97 ALA A C 1
ATOM 752 O O . ALA A 1 97 ? 16.453 14.308 -0.370 1.00 97.12 97 ALA A O 1
ATOM 753 N N . GLN A 1 98 ? 14.683 14.088 0.972 1.00 96.88 98 GLN A N 1
ATOM 754 C CA . GLN A 1 98 ? 15.310 14.767 2.119 1.00 96.88 98 GLN A CA 1
ATOM 755 C C . GLN A 1 98 ? 16.502 14.009 2.709 1.00 96.88 98 GLN A C 1
ATOM 757 O O . GLN A 1 98 ? 17.353 14.616 3.354 1.00 96.88 98 GLN A O 1
ATOM 762 N N . LEU A 1 99 ? 16.539 12.690 2.531 1.00 98.31 99 LEU A N 1
ATOM 763 C CA . LEU A 1 99 ? 17.628 11.833 2.994 1.00 98.31 99 LEU A CA 1
ATOM 764 C C . LEU A 1 99 ? 18.733 11.655 1.943 1.00 98.31 99 LEU A C 1
ATOM 766 O O . LEU A 1 99 ? 19.654 10.879 2.189 1.00 98.31 99 LEU A O 1
ATOM 770 N N . ASP A 1 100 ? 18.617 12.302 0.776 1.00 97.88 100 ASP A N 1
ATOM 771 C CA . ASP A 1 100 ? 19.496 12.105 -0.383 1.00 97.88 100 ASP A CA 1
ATOM 772 C C . ASP A 1 100 ? 19.699 10.615 -0.733 1.00 97.88 100 ASP A C 1
ATOM 774 O O . ASP A 1 100 ? 20.767 10.175 -1.155 1.00 97.88 100 ASP A O 1
ATOM 778 N N . ALA A 1 101 ? 18.643 9.814 -0.557 1.00 98.06 101 ALA A N 1
ATOM 779 C CA . ALA A 1 101 ? 18.665 8.358 -0.717 1.00 98.06 101 ALA A CA 1
ATOM 780 C C . ALA A 1 101 ? 17.951 7.892 -2.000 1.00 98.06 101 ALA A C 1
ATOM 782 O O . ALA A 1 101 ? 17.519 6.740 -2.109 1.00 98.06 101 ALA A O 1
ATOM 783 N N . GLY A 1 102 ? 17.765 8.800 -2.961 1.00 97.94 102 GLY A N 1
ATOM 784 C CA . GLY A 1 102 ? 17.061 8.552 -4.215 1.00 97.94 102 GLY A CA 1
ATOM 785 C C . GLY A 1 102 ? 17.908 7.774 -5.220 1.00 97.94 102 GLY A C 1
ATOM 786 O O . GLY A 1 102 ? 18.932 8.268 -5.679 1.00 97.94 102 GLY A O 1
ATOM 787 N N . PHE A 1 103 ? 17.438 6.594 -5.617 1.00 98.56 103 PHE A N 1
ATOM 788 C CA . PHE A 1 103 ? 17.989 5.819 -6.729 1.00 98.56 103 PHE A CA 1
ATOM 789 C C . PHE A 1 103 ? 16.863 5.438 -7.683 1.00 98.56 103 PHE A C 1
ATOM 791 O O . PHE A 1 103 ? 15.745 5.174 -7.240 1.00 98.56 103 PHE A O 1
ATOM 798 N N . PHE A 1 104 ? 17.164 5.382 -8.977 1.00 98.56 104 PHE A N 1
ATOM 799 C CA . PHE A 1 104 ? 16.220 5.014 -10.027 1.00 98.56 104 PHE A CA 1
ATOM 800 C C . PHE A 1 104 ? 16.942 4.224 -11.117 1.00 98.56 104 PHE A C 1
ATOM 802 O O . PHE A 1 104 ? 18.072 4.552 -11.478 1.00 98.56 104 PHE A O 1
ATOM 809 N N . GLU A 1 105 ? 16.277 3.212 -11.659 1.00 98.44 105 GLU A N 1
ATOM 810 C CA . GLU A 1 105 ? 16.775 2.413 -12.773 1.00 98.44 105 GLU A CA 1
ATOM 811 C C . GLU A 1 105 ? 15.626 2.060 -13.716 1.00 98.44 105 GLU A C 1
ATOM 813 O O . GLU A 1 105 ? 14.601 1.519 -13.291 1.00 98.44 105 GLU A O 1
ATOM 818 N N . PHE A 1 106 ? 15.811 2.367 -15.001 1.00 97.69 106 PHE A N 1
ATOM 819 C CA . PHE A 1 106 ? 14.919 1.901 -16.057 1.00 97.69 106 PHE A CA 1
ATOM 820 C C . PHE A 1 106 ? 15.098 0.395 -16.245 1.00 97.69 106 PHE A C 1
ATOM 822 O O . PHE A 1 106 ? 16.223 -0.101 -16.295 1.00 97.69 106 PHE A O 1
ATOM 829 N N . GLY A 1 107 ? 13.986 -0.327 -16.333 1.00 94.69 107 GLY A N 1
ATOM 830 C CA . GLY A 1 107 ? 13.982 -1.719 -16.757 1.00 94.69 107 GLY A CA 1
ATOM 831 C C . GLY A 1 107 ? 13.867 -1.841 -18.279 1.00 94.69 107 GLY A C 1
ATOM 832 O O . GLY A 1 107 ? 14.005 -0.848 -18.995 1.00 94.69 107 GLY A O 1
ATOM 833 N N . PRO A 1 108 ? 13.627 -3.060 -18.786 1.00 90.62 108 PRO A N 1
ATOM 834 C CA . PRO A 1 108 ? 13.343 -3.282 -20.199 1.00 90.62 108 PRO A CA 1
ATOM 835 C C . PRO A 1 108 ? 12.077 -2.543 -20.659 1.00 90.62 108 PRO A C 1
ATOM 837 O O . PRO A 1 108 ? 11.138 -2.364 -19.881 1.00 90.62 108 PRO A O 1
ATOM 840 N N . ASP A 1 109 ? 12.034 -2.181 -21.943 1.00 86.31 109 ASP A N 1
ATOM 841 C CA . ASP A 1 109 ? 10.841 -1.589 -22.572 1.00 86.31 109 ASP A CA 1
ATOM 842 C C . ASP A 1 109 ? 9.690 -2.603 -22.699 1.00 86.31 109 ASP A C 1
ATOM 844 O O . ASP A 1 109 ? 8.516 -2.232 -22.746 1.00 86.31 109 ASP A O 1
ATOM 848 N N . GLU A 1 110 ? 10.025 -3.894 -22.745 1.00 87.75 110 GLU A N 1
ATOM 849 C CA . GLU A 1 110 ? 9.061 -4.989 -22.761 1.00 87.75 110 GLU A CA 1
ATOM 850 C C . GLU A 1 110 ? 8.660 -5.397 -21.343 1.00 87.75 110 GLU A C 1
ATOM 852 O O . GLU A 1 110 ? 9.485 -5.459 -20.430 1.00 87.75 110 GLU A O 1
ATOM 857 N N . LEU A 1 111 ? 7.383 -5.749 -21.184 1.00 86.56 111 LEU A N 1
ATOM 858 C CA . LEU A 1 111 ? 6.876 -6.304 -19.937 1.00 86.56 111 LEU A CA 1
ATOM 859 C C . LEU A 1 111 ? 7.625 -7.589 -19.580 1.00 86.56 111 LEU A C 1
ATOM 861 O O . LEU A 1 111 ? 7.746 -8.508 -20.390 1.00 86.56 111 LEU A O 1
ATOM 865 N N . SER A 1 112 ? 8.016 -7.705 -18.315 1.00 88.62 112 SER A N 1
ATOM 866 C CA . SER A 1 112 ? 8.563 -8.935 -17.737 1.00 88.62 112 SER A CA 1
ATOM 867 C C . SER A 1 112 ? 7.619 -10.139 -17.879 1.00 88.62 112 SER A C 1
ATOM 869 O O . SER A 1 112 ? 8.068 -11.286 -17.917 1.00 88.62 112 SER A O 1
ATOM 871 N N . THR A 1 113 ? 6.305 -9.895 -17.940 1.00 91.38 113 THR A N 1
ATOM 872 C CA . THR A 1 113 ? 5.276 -10.902 -18.211 1.00 91.38 113 THR A CA 1
ATOM 873 C C . THR A 1 113 ? 3.962 -10.255 -18.648 1.00 91.38 113 THR A C 1
ATOM 875 O O . THR A 1 113 ? 3.572 -9.204 -18.146 1.00 91.38 113 THR A O 1
ATOM 878 N N . THR A 1 114 ? 3.229 -10.918 -19.539 1.00 93.56 114 THR A N 1
ATOM 879 C CA . THR A 1 114 ? 1.858 -10.541 -19.929 1.00 93.56 114 THR A CA 1
ATOM 880 C C . THR A 1 114 ? 0.796 -11.416 -19.259 1.00 93.56 114 THR A C 1
ATOM 882 O O . THR A 1 114 ? -0.392 -11.299 -19.558 1.00 93.56 114 THR A O 1
ATOM 885 N N . ALA A 1 115 ? 1.194 -12.305 -18.342 1.00 95.19 115 ALA A N 1
ATOM 886 C CA . ALA A 1 115 ? 0.277 -13.207 -17.658 1.00 95.19 115 ALA A CA 1
ATOM 887 C C . ALA A 1 115 ? -0.757 -12.447 -16.809 1.00 95.19 115 ALA A C 1
ATOM 889 O O . ALA A 1 115 ? -0.435 -11.479 -16.124 1.00 95.19 115 ALA A O 1
ATOM 890 N N . THR A 1 116 ? -1.990 -12.953 -16.790 1.00 96.44 116 THR A N 1
ATOM 891 C CA . THR A 1 116 ? -3.125 -12.371 -16.055 1.00 96.44 116 THR A CA 1
ATOM 892 C C . THR A 1 116 ? -3.704 -13.360 -15.035 1.00 96.44 116 THR A C 1
ATOM 894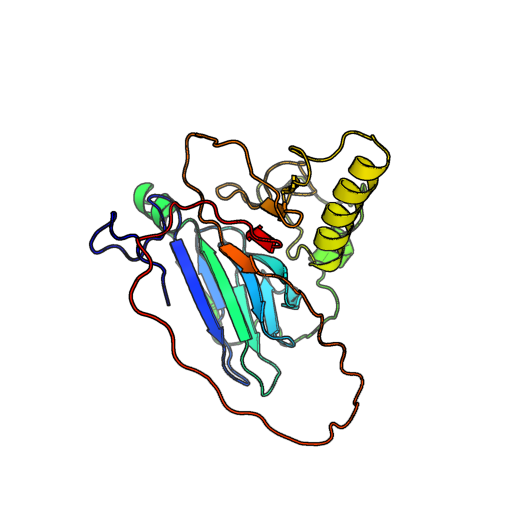 O O . THR A 1 116 ? -4.871 -13.750 -15.114 1.00 96.44 116 THR A O 1
ATOM 897 N N . PRO A 1 117 ? -2.896 -13.852 -14.076 1.00 96.81 11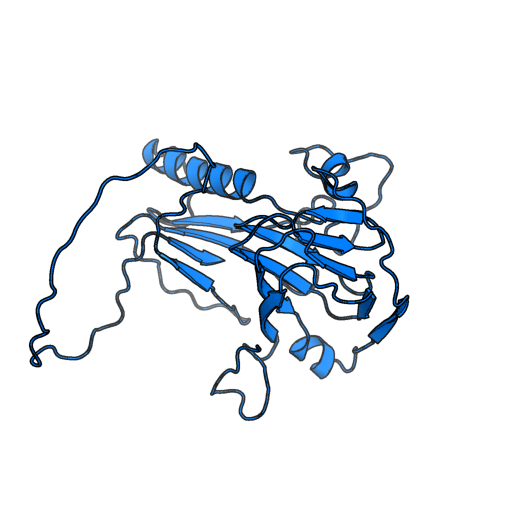7 PRO A N 1
ATOM 898 C CA . PRO A 1 117 ? -3.371 -14.833 -13.115 1.00 96.81 117 PRO A CA 1
ATOM 899 C C . PRO A 1 117 ? -4.411 -14.220 -12.172 1.00 96.81 117 PRO A C 1
ATOM 901 O O . PRO A 1 117 ? -4.330 -13.048 -11.801 1.00 96.81 117 PRO A O 1
ATOM 904 N N . GLU A 1 118 ? -5.337 -15.060 -11.708 1.00 93.88 118 GLU A N 1
ATOM 905 C CA . GLU A 1 118 ? -6.352 -14.665 -10.724 1.00 93.88 118 GLU A CA 1
ATOM 906 C C . GLU A 1 118 ? -5.745 -14.330 -9.350 1.00 93.88 118 GLU A C 1
ATOM 908 O O . GLU A 1 118 ? -6.249 -13.473 -8.627 1.00 93.88 118 GLU A O 1
ATOM 913 N N . ARG A 1 119 ? -4.645 -15.000 -8.989 1.00 96.44 119 ARG A N 1
ATOM 914 C CA . ARG A 1 119 ? -3.847 -14.721 -7.789 1.00 96.44 119 ARG A CA 1
ATOM 915 C C . ARG A 1 119 ? -2.370 -14.716 -8.145 1.00 96.44 119 ARG A C 1
ATOM 917 O O . ARG A 1 119 ? -1.897 -15.646 -8.806 1.00 96.44 119 ARG A O 1
ATOM 924 N N . SER A 1 120 ? -1.652 -13.719 -7.646 1.00 98.12 120 SER A N 1
ATOM 925 C CA . SER A 1 120 ? -0.195 -13.637 -7.756 1.00 98.12 120 SER A CA 1
ATOM 926 C C . SER A 1 120 ? 0.495 -14.794 -7.023 1.00 98.12 120 SER A C 1
ATOM 928 O O . SER A 1 120 ? -0.094 -15.474 -6.169 1.00 98.12 120 SER A O 1
ATOM 930 N N . ARG A 1 121 ? 1.772 -15.041 -7.332 1.00 97.81 121 ARG A N 1
ATOM 931 C CA . ARG A 1 121 ? 2.592 -16.008 -6.586 1.00 97.81 121 ARG A CA 1
ATOM 932 C C . ARG A 1 121 ? 2.720 -15.584 -5.120 1.00 97.81 121 ARG A C 1
ATOM 934 O O . ARG A 1 121 ? 2.671 -16.448 -4.245 1.00 97.81 121 ARG A O 1
ATOM 941 N N . ALA A 1 122 ? 2.826 -14.281 -4.857 1.00 97.69 122 ALA A N 1
ATOM 942 C CA . ALA A 1 122 ? 2.845 -13.689 -3.525 1.00 97.69 122 ALA A CA 1
ATOM 943 C C . ALA A 1 122 ? 1.592 -14.044 -2.710 1.00 97.69 122 ALA A C 1
ATOM 945 O O . ALA A 1 122 ? 1.706 -14.591 -1.614 1.00 97.69 122 ALA A O 1
ATOM 946 N N . GLU A 1 123 ? 0.395 -13.815 -3.253 1.00 98.31 123 GLU A N 1
ATOM 947 C CA . GLU A 1 123 ? -0.865 -14.139 -2.568 1.00 98.31 123 GLU A CA 1
ATOM 948 C C . GLU A 1 123 ? -1.006 -15.633 -2.298 1.00 98.31 123 GLU A C 1
ATOM 950 O O . GLU A 1 123 ? -1.350 -16.039 -1.191 1.00 98.31 123 GLU A O 1
ATOM 955 N N . ARG A 1 124 ? -0.679 -16.474 -3.286 1.00 97.94 124 ARG A N 1
ATOM 956 C CA . ARG A 1 124 ? -0.739 -17.936 -3.133 1.00 97.94 124 ARG A CA 1
ATOM 957 C C . ARG A 1 124 ? 0.136 -18.447 -1.991 1.00 97.94 124 ARG A C 1
ATOM 959 O O . ARG A 1 124 ? -0.162 -19.512 -1.453 1.00 97.94 124 ARG A O 1
ATOM 966 N N . LEU A 1 125 ? 1.199 -17.722 -1.649 1.00 97.69 125 LEU A N 1
ATOM 967 C CA . LEU A 1 125 ? 2.157 -18.107 -0.624 1.00 97.69 125 LEU A CA 1
ATOM 968 C C . LEU A 1 125 ? 1.879 -17.462 0.744 1.00 97.69 125 LEU A C 1
ATOM 970 O O . LEU A 1 125 ? 2.122 -18.105 1.761 1.00 97.69 125 LEU A O 1
ATOM 974 N N . TRP A 1 126 ? 1.384 -16.221 0.771 1.00 98.12 126 TRP A N 1
ATOM 975 C CA . TRP A 1 126 ? 1.332 -15.395 1.986 1.00 98.12 126 TRP A CA 1
ATOM 976 C C . TRP A 1 126 ? -0.071 -14.974 2.432 1.00 98.12 126 TRP A C 1
ATOM 978 O O . TRP A 1 126 ? -0.221 -14.533 3.568 1.00 98.12 126 TRP A O 1
ATOM 988 N N . ALA A 1 127 ? -1.102 -15.105 1.593 1.00 97.38 127 ALA A N 1
ATOM 989 C CA . ALA A 1 127 ? -2.468 -14.680 1.923 1.00 97.38 127 ALA A CA 1
ATOM 990 C C . ALA A 1 127 ? -3.262 -15.765 2.678 1.00 97.38 127 ALA A C 1
ATOM 992 O O . ALA A 1 127 ? -4.426 -16.021 2.379 1.00 97.38 127 ALA A O 1
ATOM 993 N N . HIS A 1 128 ? -2.624 -16.423 3.650 1.00 97.56 128 HIS A N 1
ATOM 994 C CA . HIS A 1 128 ? -3.226 -17.485 4.459 1.00 97.56 128 HIS A CA 1
ATOM 995 C C . HIS A 1 128 ? -3.170 -17.097 5.942 1.00 97.56 128 HIS A C 1
ATOM 997 O O . HIS A 1 128 ? -2.071 -17.024 6.499 1.00 97.56 128 HIS A O 1
ATOM 1003 N N . PRO A 1 129 ? -4.312 -16.833 6.604 1.00 96.75 129 PRO A N 1
ATOM 1004 C CA . PRO A 1 129 ? -4.327 -16.374 7.991 1.00 96.75 129 PRO A CA 1
ATOM 1005 C C . PRO A 1 129 ? -3.574 -17.319 8.935 1.00 96.75 129 PRO A C 1
ATOM 1007 O O . PRO A 1 129 ? -3.899 -18.498 9.043 1.00 96.75 129 PRO A O 1
ATOM 1010 N N . GLY A 1 130 ? -2.554 -16.794 9.618 1.00 95.81 130 GLY A N 1
ATOM 1011 C CA . GLY A 1 130 ? -1.754 -17.543 10.593 1.00 95.81 130 GLY A CA 1
ATOM 1012 C C . GLY A 1 130 ? -0.759 -18.547 10.000 1.00 95.81 130 GLY A C 1
ATOM 1013 O O . GLY A 1 130 ? -0.053 -19.202 10.763 1.00 95.81 130 GLY A O 1
ATOM 1014 N N . LEU A 1 131 ? -0.665 -18.668 8.671 1.00 97.00 131 LEU A N 1
ATOM 1015 C CA . LEU A 1 131 ? 0.252 -19.600 8.018 1.00 97.00 131 LEU A CA 1
ATOM 1016 C C . LEU A 1 131 ? 1.414 -18.863 7.357 1.00 97.00 131 LEU A C 1
ATOM 1018 O O . LEU A 1 131 ? 1.245 -17.852 6.678 1.00 97.00 131 LEU A O 1
ATOM 1022 N N . ARG A 1 132 ? 2.613 -19.422 7.522 1.00 95.56 132 ARG A N 1
ATOM 1023 C CA . ARG A 1 132 ? 3.844 -18.920 6.919 1.00 95.56 132 ARG A CA 1
ATOM 1024 C C . ARG A 1 132 ? 4.646 -20.072 6.311 1.00 95.56 132 ARG A C 1
ATOM 1026 O O . ARG A 1 132 ? 4.834 -21.089 6.979 1.00 95.56 132 ARG A O 1
ATOM 1033 N N . PRO A 1 133 ? 5.183 -19.925 5.087 1.00 96.88 133 PRO A N 1
ATOM 1034 C CA . PRO A 1 133 ? 6.105 -20.909 4.533 1.00 96.88 133 PRO A CA 1
ATOM 1035 C C . PRO A 1 133 ? 7.402 -20.991 5.350 1.00 96.88 133 PRO A C 1
ATOM 1037 O O . PRO A 1 133 ? 8.101 -19.994 5.533 1.00 96.88 133 PRO A O 1
ATOM 1040 N N . ILE A 1 134 ? 7.769 -22.209 5.755 1.00 96.94 134 ILE A N 1
ATOM 1041 C CA . ILE A 1 134 ? 9.007 -22.502 6.503 1.00 96.94 134 ILE A CA 1
ATOM 1042 C C . ILE A 1 134 ? 10.259 -22.124 5.689 1.00 96.94 134 ILE A C 1
ATOM 1044 O O . ILE A 1 134 ? 11.284 -21.746 6.243 1.00 96.94 134 ILE A O 1
ATOM 1048 N N . SER A 1 135 ? 10.173 -22.174 4.358 1.00 96.50 135 SER A N 1
ATOM 1049 C CA . SER A 1 135 ? 11.293 -21.920 3.446 1.00 96.50 135 SER A CA 1
ATOM 1050 C C . SER A 1 135 ? 11.652 -20.443 3.250 1.00 96.50 135 SER A C 1
ATOM 1052 O O . SER A 1 135 ? 12.553 -20.141 2.466 1.00 96.50 135 SER A O 1
ATOM 1054 N N . ARG A 1 136 ? 10.942 -19.498 3.885 1.00 96.06 136 ARG A N 1
ATOM 1055 C CA . ARG A 1 136 ? 11.118 -18.060 3.630 1.00 96.06 136 ARG A CA 1
ATOM 1056 C C . ARG A 1 136 ? 11.550 -17.293 4.888 1.00 96.06 136 ARG A C 1
ATOM 1058 O O . ARG A 1 136 ? 10.859 -17.372 5.908 1.00 96.06 136 ARG A O 1
ATOM 1065 N N . PRO A 1 137 ? 12.635 -16.499 4.814 1.00 95.38 137 PRO A N 1
ATOM 1066 C CA . PRO A 1 137 ? 13.077 -15.664 5.926 1.00 95.38 137 PRO A CA 1
ATOM 1067 C C . PRO A 1 137 ? 12.170 -14.441 6.106 1.00 95.38 137 PRO A C 1
ATOM 1069 O O . PRO A 1 137 ? 11.306 -14.158 5.271 1.00 95.38 137 PRO A O 1
ATOM 1072 N N . ASP A 1 138 ? 12.396 -13.712 7.197 1.00 96.69 138 ASP A N 1
ATOM 1073 C CA . ASP A 1 138 ? 11.779 -12.405 7.415 1.00 96.69 138 ASP A CA 1
ATOM 1074 C C . ASP A 1 138 ? 12.231 -11.416 6.345 1.00 96.69 138 ASP A C 1
ATOM 1076 O O . ASP A 1 138 ? 13.360 -11.472 5.851 1.00 96.69 138 ASP A O 1
ATOM 1080 N N . ARG A 1 139 ? 11.343 -10.485 6.000 1.00 95.31 139 ARG A N 1
ATOM 1081 C CA . ARG A 1 139 ? 11.653 -9.369 5.111 1.00 95.31 139 ARG A CA 1
ATOM 1082 C C . ARG A 1 139 ? 11.278 -8.050 5.774 1.00 95.31 139 ARG A C 1
ATOM 1084 O O . ARG A 1 139 ? 10.318 -8.023 6.544 1.00 95.31 139 ARG A O 1
ATOM 1091 N N . PRO A 1 140 ? 11.997 -6.956 5.476 1.00 96.12 140 PRO A N 1
ATOM 1092 C CA . PRO A 1 140 ? 11.654 -5.639 6.004 1.00 96.12 140 PRO A CA 1
ATOM 1093 C C . PRO A 1 140 ? 10.297 -5.149 5.474 1.00 96.12 140 PRO A C 1
ATOM 1095 O O . PRO A 1 140 ? 9.445 -4.744 6.258 1.00 96.12 140 PRO A O 1
ATOM 1098 N N . ASN A 1 141 ? 10.066 -5.271 4.164 1.00 97.56 141 ASN A N 1
ATOM 1099 C CA . ASN A 1 141 ? 8.773 -5.004 3.533 1.00 97.56 141 ASN A CA 1
ATOM 1100 C C . ASN A 1 141 ? 7.953 -6.289 3.395 1.00 97.56 141 ASN A C 1
ATOM 1102 O O . ASN A 1 141 ? 8.510 -7.387 3.294 1.00 97.56 141 ASN A O 1
ATOM 1106 N N . SER A 1 142 ? 6.632 -6.138 3.346 1.00 98.25 142 SER A N 1
ATOM 1107 C CA . SER A 1 142 ? 5.705 -7.245 3.153 1.00 98.25 142 SER A CA 1
ATOM 1108 C C . SER A 1 142 ? 5.981 -7.993 1.845 1.00 98.25 142 SER A C 1
ATOM 1110 O O . SER A 1 142 ? 6.054 -7.368 0.786 1.00 98.25 142 SER A O 1
ATOM 1112 N N . PRO A 1 143 ? 6.103 -9.333 1.878 1.00 97.38 143 PRO A N 1
ATOM 1113 C CA . PRO A 1 143 ? 6.101 -10.141 0.666 1.00 97.38 143 PRO A CA 1
ATOM 1114 C C . PRO A 1 143 ? 4.691 -10.386 0.111 1.00 97.38 143 PRO A C 1
ATOM 1116 O O . PRO A 1 143 ? 4.570 -10.997 -0.948 1.00 97.38 143 PRO A O 1
ATOM 1119 N N . LEU A 1 144 ? 3.633 -9.969 0.816 1.00 98.00 144 LEU A N 1
ATOM 1120 C CA . LEU A 1 144 ? 2.270 -9.992 0.299 1.00 98.00 144 LEU A CA 1
ATOM 1121 C C . LEU A 1 144 ? 2.041 -8.724 -0.530 1.00 98.00 144 LEU A C 1
ATOM 1123 O O . LEU A 1 144 ? 1.978 -7.624 0.014 1.00 98.00 144 LEU A O 1
ATOM 1127 N N . ALA A 1 145 ? 1.927 -8.895 -1.846 1.00 95.88 145 ALA A N 1
ATOM 1128 C CA . ALA A 1 145 ? 1.850 -7.783 -2.790 1.00 95.88 145 ALA A CA 1
ATOM 1129 C C . ALA A 1 145 ? 0.449 -7.161 -2.914 1.00 95.88 145 ALA A C 1
ATOM 1131 O O . ALA A 1 145 ? 0.342 -6.015 -3.338 1.00 95.88 145 ALA A O 1
ATOM 1132 N N . ALA A 1 146 ? -0.612 -7.890 -2.551 1.00 98.31 146 ALA A N 1
ATOM 1133 C CA . ALA A 1 146 ? -1.989 -7.403 -2.592 1.00 98.31 146 ALA A CA 1
ATOM 1134 C C . ALA A 1 146 ? -2.750 -7.769 -1.317 1.00 98.31 146 ALA A C 1
ATOM 1136 O O . ALA A 1 146 ? -2.841 -8.938 -0.942 1.00 98.31 146 ALA A O 1
ATOM 1137 N N . TYR A 1 147 ? -3.350 -6.760 -0.696 1.00 98.56 147 TYR A N 1
ATOM 1138 C CA . TYR A 1 147 ? -4.316 -6.894 0.383 1.00 98.56 147 TYR A CA 1
ATOM 1139 C C . TYR A 1 147 ? -5.697 -6.660 -0.214 1.00 98.56 147 TYR A C 1
ATOM 1141 O O . TYR A 1 147 ? -6.053 -5.535 -0.575 1.00 98.56 147 TYR A O 1
ATOM 1149 N N . ARG A 1 148 ? -6.437 -7.757 -0.382 1.00 97.75 148 ARG A N 1
ATOM 1150 C CA . ARG A 1 148 ? -7.705 -7.765 -1.110 1.00 97.75 148 ARG A CA 1
ATOM 1151 C C . ARG A 1 148 ? -8.822 -7.100 -0.316 1.00 97.75 148 ARG A C 1
ATOM 1153 O O . ARG A 1 148 ? -8.966 -7.350 0.884 1.00 97.75 148 ARG A O 1
ATOM 1160 N N . TRP A 1 149 ? -9.656 -6.328 -1.014 1.00 96.88 149 TRP A N 1
ATOM 1161 C CA . TRP A 1 149 ? -10.811 -5.643 -0.438 1.00 96.88 149 TRP A CA 1
ATOM 1162 C C . TRP A 1 149 ? -11.733 -6.596 0.317 1.00 96.88 149 TRP A C 1
ATOM 1164 O O . TRP A 1 149 ? -12.200 -6.247 1.391 1.00 96.88 149 TRP A O 1
ATOM 1174 N N . GLU A 1 150 ? -11.971 -7.802 -0.202 1.00 96.50 150 GLU A N 1
ATOM 1175 C CA . GLU A 1 150 ? -12.861 -8.782 0.433 1.00 96.50 150 GLU A CA 1
ATOM 1176 C C . GLU A 1 150 ? -12.434 -9.132 1.870 1.00 96.50 150 GLU A C 1
ATOM 1178 O O . GLU A 1 150 ? -13.276 -9.244 2.759 1.00 96.50 150 GLU A O 1
ATOM 1183 N N . HIS A 1 151 ? -11.127 -9.231 2.132 1.00 98.06 151 HIS A N 1
ATOM 1184 C CA . HIS A 1 151 ? -10.606 -9.525 3.467 1.00 98.06 151 HIS A CA 1
ATOM 1185 C C . HIS A 1 151 ? -10.687 -8.297 4.375 1.00 98.06 151 HIS A C 1
ATOM 1187 O O . HIS A 1 151 ? -11.039 -8.407 5.549 1.00 98.06 151 HIS A O 1
ATOM 1193 N N . THR A 1 152 ? -10.387 -7.117 3.831 1.00 97.50 152 THR A N 1
ATOM 1194 C CA . THR A 1 152 ? -10.494 -5.842 4.549 1.00 97.50 152 THR A CA 1
ATOM 1195 C C . THR A 1 152 ? -11.941 -5.529 4.930 1.00 97.50 152 THR A C 1
ATOM 1197 O O . THR A 1 152 ? -12.212 -5.150 6.068 1.00 97.50 152 THR A O 1
ATOM 1200 N N . ASP A 1 153 ? -12.876 -5.723 4.003 1.00 97.06 153 ASP A N 1
ATOM 1201 C CA . ASP A 1 153 ? -14.311 -5.539 4.196 1.00 97.06 153 ASP A CA 1
ATOM 1202 C C . ASP A 1 153 ? -14.851 -6.480 5.271 1.00 97.06 153 ASP A C 1
ATOM 1204 O O . ASP A 1 153 ? -15.487 -6.014 6.217 1.00 97.06 153 ASP A O 1
ATOM 1208 N N . ALA A 1 154 ? -14.535 -7.775 5.175 1.00 98.00 154 ALA A N 1
ATOM 1209 C CA . ALA A 1 154 ? -14.943 -8.768 6.161 1.00 98.00 154 ALA A CA 1
ATOM 1210 C C . ALA A 1 154 ? -14.407 -8.440 7.565 1.00 98.00 154 ALA A C 1
ATOM 1212 O O . ALA A 1 154 ? -15.166 -8.470 8.531 1.00 98.00 154 ALA A O 1
ATOM 1213 N N . ALA A 1 155 ? -13.129 -8.061 7.686 1.00 98.19 155 ALA A N 1
ATOM 1214 C CA . ALA A 1 155 ? -12.522 -7.722 8.973 1.00 98.19 155 ALA A CA 1
ATOM 1215 C C . ALA A 1 155 ? -13.169 -6.488 9.628 1.00 98.19 155 ALA A C 1
ATOM 1217 O O . ALA A 1 155 ? -13.441 -6.491 10.828 1.00 98.19 155 ALA A O 1
ATOM 1218 N N . LEU A 1 156 ? -13.440 -5.438 8.846 1.00 97.94 156 LEU A N 1
ATOM 1219 C CA . LEU A 1 156 ? -14.098 -4.227 9.344 1.00 97.94 156 LEU A CA 1
ATOM 1220 C C . LEU A 1 156 ? -15.559 -4.487 9.723 1.00 97.94 156 LEU A C 1
ATOM 1222 O O . LEU A 1 156 ? -16.030 -3.953 10.723 1.00 97.94 156 LEU A O 1
ATOM 1226 N N . THR A 1 157 ? -16.272 -5.296 8.937 1.00 97.44 157 THR A N 1
ATOM 1227 C CA . THR A 1 157 ? -17.650 -5.705 9.241 1.00 97.44 157 THR A CA 1
ATOM 1228 C C . THR A 1 157 ? -17.708 -6.494 10.543 1.00 97.44 157 THR A C 1
ATOM 1230 O O . THR A 1 157 ? -18.461 -6.110 11.432 1.00 97.44 157 THR A O 1
ATOM 1233 N N . ALA A 1 158 ? -16.845 -7.499 10.710 1.00 98.25 158 ALA A N 1
ATOM 1234 C CA . ALA A 1 158 ? -16.811 -8.322 11.914 1.00 98.25 158 ALA A CA 1
ATOM 1235 C C . ALA A 1 158 ? -16.543 -7.497 13.185 1.00 98.25 158 ALA A C 1
ATOM 1237 O O . ALA A 1 158 ? -17.188 -7.715 14.203 1.00 98.25 158 ALA A O 1
ATOM 1238 N N . GLN A 1 159 ? -15.648 -6.499 13.139 1.00 98.62 159 GLN A N 1
ATOM 1239 C CA . GLN A 1 159 ? -15.437 -5.597 14.284 1.00 98.62 159 GLN A CA 1
ATOM 1240 C C . GLN A 1 159 ? -16.719 -4.851 14.678 1.00 98.62 159 GLN A C 1
ATOM 1242 O O . GLN A 1 159 ? -17.020 -4.720 15.862 1.00 98.62 159 GLN A O 1
ATOM 1247 N N . LEU A 1 160 ? -17.481 -4.366 13.693 1.00 97.75 160 LEU A N 1
ATOM 1248 C CA . LEU A 1 160 ? -18.745 -3.677 13.945 1.00 97.75 160 LEU A CA 1
ATOM 1249 C C . LEU A 1 160 ? -19.845 -4.638 14.416 1.00 97.75 160 LEU A C 1
ATOM 1251 O O . LEU A 1 160 ? -20.708 -4.215 15.178 1.00 97.75 160 LEU A O 1
ATOM 1255 N N . GLU A 1 161 ? -19.857 -5.891 13.968 1.00 97.88 161 GLU A N 1
ATOM 1256 C CA . GLU A 1 161 ? -20.796 -6.916 14.449 1.00 97.88 161 GLU A CA 1
ATOM 1257 C C . GLU A 1 161 ? -20.509 -7.275 15.911 1.00 97.88 161 GLU A C 1
ATOM 1259 O O . GLU A 1 161 ? -21.409 -7.199 16.744 1.00 97.88 161 GLU A O 1
ATOM 1264 N N . LEU A 1 162 ? -19.239 -7.513 16.252 1.00 98.56 162 LEU A N 1
ATOM 1265 C CA . LEU A 1 162 ? -18.795 -7.767 17.626 1.00 98.56 162 LEU A CA 1
ATOM 1266 C C . LEU A 1 162 ? -19.162 -6.622 18.578 1.00 98.56 162 LEU A C 1
ATOM 1268 O O . LEU A 1 162 ? -19.586 -6.867 19.704 1.00 98.56 162 LEU A O 1
ATOM 1272 N N . GLU A 1 163 ? -19.077 -5.372 18.118 1.00 97.75 163 GLU A N 1
ATOM 1273 C CA . GLU A 1 163 ? -19.542 -4.219 18.893 1.00 97.75 163 GLU A CA 1
ATOM 1274 C C . GLU A 1 163 ? -21.035 -4.324 19.263 1.00 97.75 163 GLU A C 1
ATOM 1276 O O . GLU A 1 163 ? -21.408 -3.997 20.390 1.00 97.75 163 GLU A O 1
ATOM 1281 N N . VAL A 1 164 ? -21.898 -4.791 18.351 1.00 97.19 164 VAL A N 1
ATOM 1282 C CA . VAL A 1 164 ? -23.344 -4.971 18.614 1.00 97.19 164 VAL A CA 1
ATOM 1283 C C . VAL A 1 164 ? -23.580 -6.066 19.646 1.00 97.19 164 VAL A C 1
ATOM 1285 O O . VAL A 1 164 ? -24.497 -5.961 20.457 1.00 97.19 164 VAL A O 1
ATOM 1288 N N . GLU A 1 165 ? -22.730 -7.087 19.642 1.00 98.00 165 GLU A N 1
ATOM 1289 C CA . GLU A 1 165 ? -22.733 -8.173 20.623 1.00 98.00 165 GLU A CA 1
ATOM 1290 C C . GLU A 1 165 ? -22.148 -7.751 21.985 1.00 98.00 165 GLU A C 1
ATOM 1292 O O . GLU A 1 165 ? -22.150 -8.537 22.931 1.00 98.00 165 GLU A O 1
ATOM 1297 N N . GLY A 1 166 ? -21.660 -6.512 22.118 1.00 97.50 166 GLY A N 1
ATOM 1298 C CA . GLY A 1 166 ? -21.025 -6.011 23.338 1.00 97.50 166 GLY A CA 1
ATOM 1299 C C . GLY A 1 166 ? -19.594 -6.519 23.540 1.00 97.50 166 GLY A C 1
ATOM 1300 O O . GLY A 1 166 ? -19.058 -6.422 24.645 1.00 97.50 166 GLY A O 1
ATOM 1301 N N . ILE A 1 167 ? 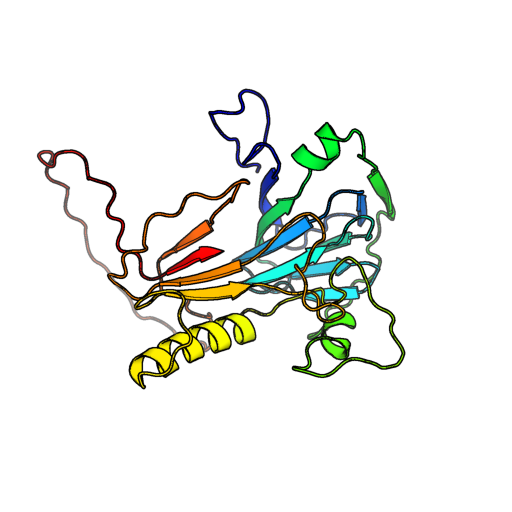-18.966 -7.056 22.491 1.00 98.00 167 ILE A N 1
ATOM 1302 C CA . ILE A 1 167 ? -17.594 -7.562 22.502 1.00 98.00 167 ILE A CA 1
ATOM 1303 C C . ILE A 1 167 ? -16.643 -6.456 22.028 1.00 98.00 167 ILE A C 1
ATOM 1305 O O . ILE A 1 167 ? -16.867 -5.792 21.016 1.00 98.00 167 ILE A O 1
ATOM 1309 N N . ALA A 1 168 ? -15.549 -6.253 22.765 1.00 95.31 168 ALA A N 1
ATOM 1310 C CA . ALA A 1 168 ? -14.531 -5.271 22.404 1.00 95.31 168 ALA A CA 1
ATOM 1311 C C . ALA A 1 168 ? -13.836 -5.641 21.078 1.00 95.31 168 ALA A C 1
ATOM 1313 O O . ALA A 1 168 ? -13.428 -6.784 20.881 1.00 95.31 168 ALA A O 1
ATOM 1314 N N . GLY A 1 169 ? -13.653 -4.660 20.188 1.00 92.81 169 GLY A N 1
ATOM 1315 C CA . GLY A 1 169 ? -13.031 -4.884 18.875 1.00 92.81 169 GLY A CA 1
ATOM 1316 C C . GLY A 1 169 ? -12.955 -3.652 17.966 1.00 92.81 169 GLY A C 1
ATOM 1317 O O . GLY A 1 169 ? -12.105 -3.603 17.081 1.00 92.81 169 GLY A O 1
ATOM 1318 N N . VAL A 1 170 ? -13.798 -2.645 18.204 1.00 97.69 170 VAL A N 1
ATOM 1319 C CA . VAL A 1 170 ? -13.734 -1.325 17.555 1.00 97.69 170 VAL A CA 1
ATOM 1320 C C . VAL A 1 170 ? -12.781 -0.378 18.290 1.00 97.69 170 VAL A C 1
ATOM 1322 O O . VAL A 1 170 ? -12.451 -0.586 19.456 1.00 97.69 170 VAL A O 1
ATOM 1325 N N . LEU A 1 171 ? -12.351 0.688 17.614 1.00 95.88 171 LEU A N 1
ATOM 1326 C CA . LEU A 1 171 ? -11.474 1.717 18.183 1.00 95.88 171 LEU A CA 1
ATOM 1327 C C . LEU A 1 171 ? -12.219 2.642 19.154 1.00 95.88 171 LEU A C 1
ATOM 1329 O O . LEU A 1 171 ? -11.692 3.033 20.190 1.00 95.88 171 LEU A O 1
ATOM 1333 N N . GLU A 1 172 ? -13.442 3.000 18.782 1.00 95.31 172 GLU A N 1
ATOM 1334 C CA . GLU A 1 172 ? -14.413 3.780 19.549 1.00 95.31 172 GLU A CA 1
ATOM 1335 C C . GLU A 1 172 ? -15.812 3.474 18.972 1.00 95.31 172 GLU A C 1
ATOM 1337 O O . GLU A 1 172 ? -15.893 2.843 17.910 1.00 95.31 172 GLU A O 1
ATOM 1342 N N . PRO A 1 173 ? -16.914 3.883 19.628 1.00 96.38 173 PRO A N 1
ATOM 1343 C CA . PRO A 1 173 ? -18.254 3.507 19.190 1.00 96.38 173 PRO A CA 1
ATOM 1344 C C . PRO A 1 173 ? -18.538 3.802 17.703 1.00 96.38 173 PRO A C 1
ATOM 1346 O O . PRO A 1 173 ? -18.502 4.948 17.248 1.00 96.38 173 PRO A O 1
ATOM 1349 N N . GLY A 1 174 ? -18.830 2.754 16.933 1.00 96.06 174 GLY A N 1
ATOM 1350 C CA . GLY A 1 174 ? -19.099 2.772 15.499 1.00 96.06 174 GLY A CA 1
ATOM 1351 C C . GLY A 1 174 ? -17.877 2.993 14.599 1.00 96.06 174 GLY A C 1
ATOM 1352 O O . GLY A 1 174 ? -18.064 3.344 13.433 1.00 96.06 174 GLY A O 1
ATOM 1353 N N . HIS A 1 175 ? -16.651 2.817 15.102 1.00 96.75 175 HIS A N 1
ATOM 1354 C CA . HIS A 1 175 ? -15.398 3.051 14.374 1.00 96.75 175 HIS A CA 1
ATOM 1355 C C . HIS A 1 175 ? -14.524 1.788 14.343 1.00 96.75 175 HIS A C 1
ATOM 1357 O O . HIS A 1 175 ? -13.728 1.533 15.247 1.00 96.75 175 HIS A O 1
ATOM 1363 N N . ALA A 1 176 ? -14.626 1.019 13.259 1.00 97.75 176 ALA A N 1
ATOM 1364 C CA . ALA A 1 176 ? -13.750 -0.122 12.996 1.00 97.75 176 ALA A CA 1
ATOM 1365 C C . ALA A 1 176 ? -12.477 0.312 12.258 1.00 97.75 176 ALA A C 1
ATOM 1367 O O . ALA A 1 176 ? -12.495 1.262 11.468 1.00 97.75 176 ALA A O 1
ATOM 1368 N N . GLY A 1 177 ? -11.376 -0.401 12.481 1.00 97.12 177 GLY A N 1
ATOM 1369 C CA . GLY A 1 177 ? -10.091 -0.097 11.867 1.00 97.12 177 GLY A CA 1
ATOM 1370 C C . GLY A 1 177 ? -9.201 -1.321 11.706 1.00 97.12 177 GLY A C 1
ATOM 1371 O O . GLY A 1 177 ? -9.135 -2.187 12.575 1.00 97.12 177 GLY A O 1
ATOM 1372 N N . VAL A 1 178 ? -8.474 -1.377 10.595 1.00 97.81 178 VAL A N 1
ATOM 1373 C CA . VAL A 1 178 ? -7.426 -2.369 10.351 1.00 97.81 178 VAL A CA 1
ATOM 1374 C C . VAL A 1 178 ? -6.142 -1.679 9.918 1.00 97.81 178 VAL A C 1
ATOM 1376 O O . VAL A 1 178 ? -6.168 -0.620 9.296 1.00 97.81 178 VAL A O 1
ATOM 1379 N N . ARG A 1 179 ? -5.010 -2.308 10.226 1.00 98.00 179 ARG A N 1
ATOM 1380 C CA . ARG A 1 179 ? -3.690 -1.942 9.712 1.00 98.00 179 ARG A CA 1
ATOM 1381 C C . ARG A 1 179 ? -3.205 -3.045 8.789 1.00 98.00 179 ARG A C 1
ATOM 1383 O O . ARG A 1 179 ? -3.278 -4.217 9.158 1.00 98.00 179 ARG A O 1
ATOM 1390 N N . PHE A 1 180 ? -2.680 -2.680 7.626 1.00 98.44 180 PHE A N 1
ATOM 1391 C CA . PHE A 1 180 ? -2.065 -3.653 6.731 1.00 98.44 180 PHE A CA 1
ATOM 1392 C C . PHE A 1 180 ? -0.662 -3.984 7.239 1.00 98.44 180 PHE A C 1
ATOM 1394 O O . PHE A 1 180 ? 0.167 -3.095 7.452 1.00 98.44 180 PHE A O 1
ATOM 1401 N N . SER A 1 181 ? -0.408 -5.269 7.472 1.00 98.19 181 SER A N 1
ATOM 1402 C CA . SER A 1 181 ? 0.806 -5.736 8.136 1.00 98.19 181 SER A CA 1
ATOM 1403 C C . SER A 1 181 ? 1.646 -6.642 7.249 1.00 98.19 181 SER A C 1
ATOM 1405 O O . SER A 1 181 ? 1.140 -7.350 6.377 1.00 98.19 181 SER A O 1
ATOM 1407 N N . ASN A 1 182 ? 2.952 -6.632 7.483 1.00 98.31 182 ASN A N 1
ATOM 1408 C CA . ASN A 1 182 ? 3.884 -7.571 6.886 1.00 98.31 182 ASN A CA 1
ATOM 1409 C C . ASN A 1 182 ? 3.709 -8.959 7.544 1.00 98.31 182 ASN A C 1
ATOM 1411 O O . ASN A 1 182 ? 4.019 -9.099 8.731 1.00 98.31 182 ASN A O 1
ATOM 1415 N N . PRO A 1 183 ? 3.282 -10.007 6.809 1.00 97.75 183 PRO A N 1
ATOM 1416 C CA . PRO A 1 183 ? 3.015 -11.327 7.380 1.00 97.75 183 PRO A CA 1
ATOM 1417 C C . PRO A 1 183 ? 4.267 -12.043 7.907 1.00 97.75 183 PRO A C 1
ATOM 1419 O O . PRO A 1 183 ? 4.139 -13.027 8.631 1.00 97.75 183 PRO A O 1
ATOM 1422 N N . THR A 1 184 ? 5.483 -11.583 7.583 1.00 97.25 184 THR A N 1
ATOM 1423 C CA . THR A 1 184 ? 6.701 -12.187 8.143 1.00 97.25 184 THR A CA 1
ATOM 1424 C C . THR A 1 184 ? 7.040 -11.655 9.529 1.00 97.25 184 THR A C 1
ATOM 1426 O O . THR A 1 184 ? 7.711 -12.353 10.277 1.00 97.25 184 THR A O 1
ATOM 1429 N N . THR A 1 185 ? 6.617 -10.432 9.868 1.00 96.56 185 THR A N 1
ATOM 1430 C CA . THR A 1 185 ? 7.047 -9.738 11.100 1.00 96.56 185 THR A CA 1
ATOM 1431 C C . THR A 1 185 ? 5.904 -9.203 11.965 1.00 96.56 185 THR A C 1
ATOM 1433 O O . THR A 1 185 ? 6.144 -8.810 13.103 1.00 96.56 185 THR A O 1
ATOM 1436 N N . GLY A 1 186 ? 4.683 -9.116 11.434 1.00 96.94 186 GLY A N 1
ATOM 1437 C CA . GLY A 1 186 ? 3.539 -8.458 12.074 1.00 96.94 186 GLY A CA 1
ATOM 1438 C C . GLY A 1 186 ? 3.619 -6.923 12.123 1.00 96.94 186 GLY A C 1
ATOM 1439 O O . GLY A 1 186 ? 2.698 -6.289 12.634 1.00 96.94 186 GLY A O 1
ATOM 1440 N N . LYS A 1 187 ? 4.694 -6.313 11.605 1.00 97.81 187 LYS A N 1
ATOM 1441 C CA . LYS A 1 187 ? 4.896 -4.852 11.562 1.00 97.81 187 LYS A CA 1
ATOM 1442 C C . LYS A 1 187 ? 4.135 -4.213 10.395 1.00 97.81 187 LYS A C 1
ATOM 1444 O O . LYS A 1 187 ? 3.413 -4.901 9.678 1.00 97.81 187 LYS A O 1
ATOM 1449 N N . ASP A 1 188 ? 4.301 -2.903 10.203 1.00 98.38 188 ASP A N 1
ATOM 1450 C CA . ASP A 1 188 ? 3.784 -2.180 9.036 1.00 98.38 188 ASP A CA 1
ATOM 1451 C C . ASP A 1 188 ? 4.193 -2.862 7.716 1.00 98.38 188 ASP A C 1
ATOM 1453 O O . ASP A 1 188 ? 5.269 -3.456 7.607 1.00 98.38 188 ASP A O 1
ATOM 1457 N N . ALA A 1 189 ? 3.304 -2.822 6.720 1.00 97.94 189 ALA A N 1
ATOM 1458 C CA . ALA A 1 189 ? 3.521 -3.518 5.455 1.00 97.94 189 ALA A CA 1
ATOM 1459 C C . ALA A 1 189 ? 4.690 -2.945 4.630 1.00 97.94 189 ALA A C 1
ATOM 1461 O O . ALA A 1 189 ? 5.349 -3.692 3.903 1.00 97.94 189 ALA A O 1
ATOM 1462 N N . LEU A 1 190 ? 4.974 -1.648 4.773 1.00 98.12 190 LEU A N 1
ATOM 1463 C CA . LEU A 1 190 ? 6.156 -0.981 4.231 1.00 98.12 190 LEU A CA 1
ATOM 1464 C C . LEU A 1 190 ? 6.977 -0.376 5.374 1.00 98.12 190 LEU A C 1
ATOM 1466 O O . LEU A 1 190 ? 6.432 0.025 6.400 1.00 98.12 190 LEU A O 1
ATOM 1470 N N . VAL A 1 191 ? 8.293 -0.281 5.184 1.00 96.75 191 VAL A N 1
ATOM 1471 C CA . VAL A 1 191 ? 9.217 0.231 6.213 1.00 96.75 191 VAL A CA 1
ATOM 1472 C C . VAL A 1 191 ? 9.020 1.709 6.560 1.00 96.75 191 VAL A C 1
ATOM 1474 O O . VAL A 1 191 ? 9.260 2.105 7.697 1.00 96.75 191 VAL A O 1
ATOM 1477 N N . THR A 1 192 ? 8.597 2.521 5.594 1.00 97.31 192 THR A N 1
ATOM 1478 C CA . THR A 1 192 ? 8.497 3.989 5.692 1.00 97.31 192 THR A CA 1
ATOM 1479 C C . THR A 1 192 ? 7.058 4.496 5.674 1.00 97.31 192 THR A C 1
ATOM 1481 O O . THR A 1 192 ? 6.816 5.660 5.991 1.00 97.31 192 THR A O 1
ATOM 1484 N N . ILE A 1 193 ? 6.091 3.641 5.321 1.00 98.25 193 ILE A N 1
ATOM 1485 C CA . ILE A 1 193 ? 4.691 4.023 5.128 1.00 98.25 193 ILE A CA 1
ATOM 1486 C C . ILE A 1 193 ? 3.790 3.052 5.888 1.00 98.25 193 ILE A C 1
ATOM 1488 O O . ILE A 1 193 ? 3.751 1.854 5.606 1.00 98.25 193 ILE A O 1
ATOM 1492 N N . ARG A 1 194 ? 3.005 3.595 6.819 1.00 98.19 194 ARG A N 1
ATOM 1493 C CA . ARG A 1 194 ? 1.887 2.883 7.436 1.00 98.19 194 ARG A CA 1
ATOM 1494 C C . ARG A 1 194 ? 0.634 3.063 6.591 1.00 98.19 194 ARG A C 1
ATOM 1496 O O . ARG A 1 194 ? 0.290 4.185 6.235 1.00 98.19 194 ARG A O 1
ATOM 1503 N N . THR A 1 195 ? -0.073 1.967 6.352 1.00 98.06 195 THR A N 1
ATOM 1504 C CA . THR A 1 195 ? -1.377 1.954 5.687 1.00 98.06 195 THR A CA 1
ATOM 1505 C C . THR A 1 195 ? -2.424 1.362 6.629 1.00 98.06 195 THR A C 1
ATOM 1507 O O . THR A 1 195 ? -2.208 0.332 7.278 1.00 98.06 195 THR A O 1
ATOM 1510 N N . GLU A 1 196 ? -3.570 2.028 6.732 1.00 97.44 196 GLU A N 1
ATOM 1511 C CA . GLU A 1 196 ? -4.697 1.621 7.571 1.00 97.44 196 GLU A CA 1
ATOM 1512 C C . GLU A 1 196 ? -5.994 1.783 6.779 1.00 97.44 196 GLU A C 1
ATOM 1514 O O . GLU A 1 196 ? -6.060 2.586 5.864 1.00 97.44 196 GLU A O 1
ATOM 1519 N N . MET A 1 197 ? -7.031 1.023 7.116 1.00 96.81 197 MET A N 1
ATOM 1520 C CA . MET A 1 197 ? -8.374 1.230 6.579 1.00 96.81 197 MET A CA 1
ATOM 1521 C C . MET A 1 197 ? -9.343 1.349 7.742 1.00 96.81 197 MET A C 1
ATOM 1523 O O . MET A 1 197 ? -9.298 0.549 8.677 1.00 96.81 197 MET A O 1
ATOM 1527 N N . ARG A 1 198 ? -10.233 2.335 7.683 1.00 95.50 198 ARG A N 1
ATOM 1528 C CA . ARG A 1 198 ? -11.209 2.627 8.737 1.00 95.50 198 ARG A CA 1
ATOM 1529 C C . ARG A 1 198 ? -12.613 2.619 8.170 1.00 95.50 198 ARG A C 1
ATOM 1531 O O . ARG A 1 198 ? -12.821 3.082 7.053 1.00 95.50 198 ARG A O 1
ATOM 1538 N N . ARG A 1 199 ? -13.579 2.128 8.945 1.00 95.44 199 ARG A N 1
ATOM 1539 C CA . ARG A 1 199 ? -15.009 2.155 8.617 1.00 95.44 199 ARG A CA 1
ATOM 1540 C C . ARG A 1 199 ? -15.779 2.829 9.736 1.00 95.44 199 ARG A C 1
ATOM 1542 O O . ARG A 1 199 ? -15.720 2.389 10.881 1.00 95.44 199 ARG A O 1
ATOM 1549 N N . LEU A 1 200 ? -16.527 3.865 9.370 1.00 94.44 200 LEU A N 1
ATOM 1550 C CA . LEU A 1 200 ? -17.399 4.596 10.282 1.00 94.44 200 LEU A CA 1
ATOM 1551 C C . LEU A 1 200 ? -18.861 4.240 10.011 1.00 94.44 200 LEU A C 1
ATOM 1553 O O . LEU A 1 200 ? -19.316 4.283 8.860 1.00 94.44 200 LEU A O 1
ATOM 1557 N N . ARG A 1 201 ? -19.610 3.910 11.069 1.00 93.25 201 ARG A N 1
ATOM 1558 C CA . ARG A 1 201 ? -21.074 3.846 11.002 1.00 93.25 201 ARG A CA 1
ATOM 1559 C C . ARG A 1 201 ? -21.637 5.241 10.721 1.00 93.25 201 ARG A C 1
ATOM 1561 O O . ARG A 1 201 ? -21.035 6.269 11.031 1.00 93.25 201 ARG A O 1
ATOM 1568 N N . ALA A 1 202 ? -22.826 5.279 10.125 1.00 91.19 202 ALA A N 1
ATOM 1569 C CA . ALA A 1 202 ? -23.520 6.537 9.884 1.00 91.19 202 ALA A CA 1
ATOM 1570 C C . ALA A 1 202 ? -23.740 7.288 11.209 1.00 91.19 202 ALA A C 1
ATOM 1572 O O . ALA A 1 202 ? -24.263 6.727 12.168 1.00 91.19 202 ALA A O 1
ATOM 1573 N N . GLY A 1 203 ? -23.339 8.560 11.248 1.00 90.38 203 GLY A N 1
ATOM 1574 C CA . GLY A 1 203 ? -23.470 9.407 12.436 1.00 90.38 203 GLY A CA 1
ATOM 1575 C C . GLY A 1 203 ? -22.342 9.272 13.464 1.00 90.38 203 GLY A C 1
ATOM 1576 O O . GLY A 1 203 ? -22.326 10.060 14.410 1.00 90.38 203 GLY A O 1
ATOM 1577 N N . THR A 1 204 ? -21.383 8.356 13.278 1.00 93.69 204 THR A N 1
ATOM 1578 C CA . THR A 1 204 ? -20.204 8.255 14.151 1.00 93.69 204 THR A CA 1
ATOM 1579 C C . THR A 1 204 ? -19.415 9.563 14.147 1.00 93.69 204 THR A C 1
ATOM 1581 O O . THR A 1 204 ? -19.173 10.170 13.101 1.00 93.69 204 THR A O 1
ATOM 1584 N N . ARG A 1 205 ? -19.001 9.996 15.340 1.00 92.56 205 ARG A N 1
ATOM 1585 C CA . ARG A 1 205 ? -18.099 11.130 15.544 1.00 92.56 205 ARG A CA 1
ATOM 1586 C C . ARG A 1 205 ? -16.849 10.626 16.230 1.00 92.56 205 ARG A C 1
ATOM 1588 O O . ARG A 1 205 ? -16.936 10.103 17.335 1.00 92.56 205 ARG A O 1
ATOM 1595 N N . THR A 1 206 ? -15.714 10.805 15.573 1.00 93.38 206 THR A N 1
ATOM 1596 C CA . THR A 1 206 ? -14.438 10.349 16.108 1.00 93.38 206 THR A CA 1
ATOM 1597 C C . THR A 1 206 ? -13.871 11.337 17.111 1.00 93.38 206 THR A C 1
ATOM 1599 O O . THR A 1 206 ? -13.972 12.555 16.916 1.00 93.38 206 THR A O 1
ATOM 1602 N N . THR A 1 207 ? -13.216 10.831 18.147 1.00 93.75 207 THR A N 1
ATOM 1603 C CA . THR A 1 207 ? -12.480 11.669 19.095 1.00 93.75 207 THR A CA 1
ATOM 1604 C C . THR A 1 207 ? -11.309 12.359 18.380 1.00 93.75 207 THR A C 1
ATOM 1606 O O . THR A 1 207 ? -10.526 11.682 17.709 1.00 93.75 207 THR A O 1
ATOM 1609 N N . PRO A 1 208 ? -11.143 13.694 18.488 1.00 93.94 208 PRO A N 1
ATOM 1610 C CA . PRO A 1 208 ? -9.999 14.373 17.890 1.00 93.94 208 PRO A CA 1
ATOM 1611 C C . PRO A 1 208 ? -8.674 13.832 18.438 1.00 93.94 208 PRO A C 1
ATOM 1613 O O . PRO A 1 208 ? -8.4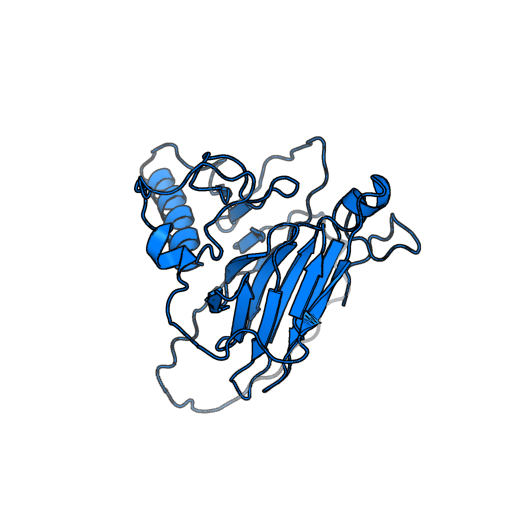51 13.830 19.648 1.00 93.94 208 PRO A O 1
ATOM 1616 N N . LEU A 1 209 ? -7.777 13.427 17.540 1.00 91.75 209 LEU A N 1
ATOM 1617 C CA . LEU A 1 209 ? -6.454 12.907 17.875 1.00 91.75 209 LEU A CA 1
ATOM 1618 C C . LEU A 1 209 ? -5.363 13.822 17.314 1.00 91.75 209 LEU A C 1
ATOM 1620 O O . LEU A 1 209 ? -5.464 14.323 16.194 1.00 91.75 209 LEU A O 1
ATOM 1624 N N . ARG A 1 210 ? -4.293 14.008 18.090 1.00 92.94 210 ARG A N 1
ATOM 1625 C CA . ARG A 1 210 ? -3.031 14.580 17.614 1.00 92.94 210 ARG A CA 1
ATOM 1626 C C . ARG A 1 210 ? -1.940 13.532 17.759 1.00 92.94 210 ARG A C 1
ATOM 1628 O O . ARG A 1 210 ? -1.761 12.975 18.837 1.00 92.94 210 ARG A O 1
ATOM 1635 N N . SER A 1 211 ? -1.207 13.298 16.682 1.00 92.62 211 SER A N 1
ATOM 1636 C CA . SER A 1 211 ? -0.062 12.394 16.646 1.00 92.62 211 SER A CA 1
ATOM 1637 C C . SER A 1 211 ? 1.115 13.082 15.967 1.00 92.62 211 SER A C 1
ATOM 1639 O O . SER A 1 211 ? 0.926 13.950 15.116 1.00 92.62 211 SER A O 1
ATOM 1641 N N . VAL A 1 212 ? 2.332 12.679 16.328 1.00 95.44 212 VAL A N 1
ATOM 1642 C CA . VAL A 1 212 ? 3.521 13.007 15.533 1.00 95.44 212 VAL A CA 1
ATOM 1643 C C . VAL A 1 212 ? 3.439 12.259 14.198 1.00 95.44 212 VAL A C 1
ATOM 1645 O O . VAL A 1 212 ? 2.923 11.142 14.145 1.00 95.44 212 VAL A O 1
ATOM 1648 N N . GLY A 1 213 ? 3.949 12.875 13.132 1.00 89.19 213 GLY A N 1
ATOM 1649 C CA . GLY A 1 213 ? 3.869 12.359 11.766 1.00 89.19 213 GLY A CA 1
ATOM 1650 C C . GLY A 1 213 ? 2.767 13.029 10.948 1.00 89.19 213 GLY A C 1
ATOM 1651 O O . GLY A 1 213 ? 1.995 13.843 11.451 1.00 89.19 213 GLY A O 1
ATOM 1652 N N . SER A 1 214 ? 2.720 12.703 9.659 1.00 89.69 214 SER A N 1
ATOM 1653 C CA . SER A 1 214 ? 1.682 13.172 8.742 1.00 89.69 214 SER A CA 1
ATOM 1654 C C . SER A 1 214 ? 0.880 11.987 8.213 1.00 89.69 214 SER A C 1
ATOM 1656 O O . SER A 1 214 ? 1.412 10.887 8.087 1.00 89.69 214 SER A O 1
ATOM 1658 N N . ALA A 1 215 ? -0.396 12.214 7.918 1.00 90.44 215 ALA A N 1
ATOM 1659 C CA . ALA A 1 215 ? -1.272 11.231 7.299 1.00 90.44 215 ALA A CA 1
ATOM 1660 C C . ALA A 1 215 ? -2.003 11.889 6.128 1.00 90.44 215 ALA A C 1
ATOM 1662 O O . ALA A 1 215 ? -2.514 13.002 6.261 1.00 90.44 215 ALA A O 1
ATOM 1663 N N . ALA A 1 216 ? -2.048 11.198 4.992 1.00 85.88 216 ALA A N 1
ATOM 1664 C CA . ALA A 1 216 ? -2.972 11.504 3.912 1.00 85.88 216 ALA A CA 1
ATOM 1665 C C . ALA A 1 216 ? -4.161 10.557 4.067 1.00 85.88 216 ALA A C 1
ATOM 1667 O O . ALA A 1 216 ? -3.961 9.350 4.118 1.00 85.88 216 ALA A O 1
ATOM 1668 N N . VAL A 1 217 ? -5.368 11.112 4.188 1.00 85.31 217 VAL A N 1
ATOM 1669 C CA . VAL A 1 217 ? -6.594 10.327 4.363 1.00 85.31 217 VAL A CA 1
ATOM 1670 C C . VAL A 1 217 ? -7.466 10.519 3.140 1.00 85.31 217 VAL A C 1
ATOM 1672 O O . VAL A 1 217 ? -7.827 11.649 2.797 1.00 85.31 217 VAL A O 1
ATOM 1675 N N . TRP A 1 218 ? -7.839 9.418 2.505 1.00 84.12 218 TRP A N 1
ATOM 1676 C CA . TRP A 1 218 ? -8.793 9.414 1.414 1.00 84.12 218 TRP A CA 1
ATOM 1677 C C . TRP A 1 218 ? -10.108 8.808 1.880 1.00 84.12 218 TRP A C 1
ATOM 1679 O O . TRP A 1 218 ? -10.214 7.605 2.110 1.00 84.12 218 TRP A O 1
ATOM 1689 N N . CYS A 1 219 ? -11.139 9.641 1.977 1.00 82.19 219 CYS A N 1
ATOM 1690 C CA . CYS A 1 219 ? -12.477 9.198 2.342 1.00 82.19 219 CYS A CA 1
ATOM 1691 C C . CYS A 1 219 ? -13.380 9.103 1.118 1.00 82.19 219 CYS A C 1
ATOM 1693 O O . CYS A 1 219 ? -13.417 10.009 0.283 1.00 82.19 219 CYS A O 1
ATOM 1695 N N . ARG A 1 220 ? -14.187 8.040 1.053 1.00 67.75 220 ARG A N 1
ATOM 1696 C CA . ARG A 1 220 ? -15.273 7.934 0.074 1.00 67.75 220 ARG A CA 1
ATOM 1697 C C . ARG A 1 220 ? -16.617 7.721 0.778 1.00 67.75 220 ARG A C 1
ATOM 1699 O O . ARG A 1 220 ? -16.712 6.825 1.621 1.00 67.75 220 ARG A O 1
ATOM 1706 N N . PRO A 1 221 ? -17.668 8.481 0.417 1.00 56.59 221 PRO A N 1
ATOM 1707 C CA . PRO A 1 221 ? -19.018 8.203 0.894 1.00 56.59 221 PRO A CA 1
ATOM 1708 C C . PRO A 1 221 ? -19.513 6.847 0.366 1.00 56.59 221 PRO A C 1
ATOM 1710 O O . PRO A 1 221 ? -19.249 6.483 -0.784 1.00 56.59 221 PRO A O 1
ATOM 1713 N N . THR A 1 222 ? -20.243 6.094 1.187 1.00 56.34 222 THR A N 1
ATOM 1714 C CA . THR A 1 222 ? -20.981 4.893 0.755 1.00 56.34 222 THR A CA 1
ATOM 1715 C C . THR A 1 222 ? -22.118 5.228 -0.226 1.00 56.34 222 THR A C 1
ATOM 1717 O O . THR A 1 222 ? -22.617 6.355 -0.218 1.00 56.34 222 THR A O 1
ATOM 1720 N N . PRO A 1 223 ? -22.581 4.253 -1.048 1.00 54.53 223 PRO A N 1
ATOM 1721 C CA . PRO A 1 223 ? -22.284 2.812 -0.984 1.00 54.53 223 PRO A CA 1
ATOM 1722 C C . PRO A 1 223 ? -21.143 2.307 -1.884 1.00 54.53 223 PRO A C 1
ATOM 1724 O O . PRO A 1 223 ? -20.988 2.697 -3.040 1.00 54.53 223 PRO A O 1
ATOM 1727 N N . TRP A 1 224 ? -20.401 1.329 -1.352 1.00 51.88 224 TRP A N 1
ATOM 1728 C CA . TRP A 1 224 ? -19.514 0.442 -2.106 1.00 51.88 224 TRP A CA 1
ATOM 1729 C C . TRP A 1 224 ? -20.376 -0.644 -2.763 1.00 51.88 224 TRP A C 1
ATOM 1731 O O . TRP A 1 224 ? -20.641 -1.679 -2.165 1.00 51.88 224 TRP A O 1
ATOM 1741 N N . ARG A 1 225 ? -20.900 -0.407 -3.970 1.00 43.56 225 ARG A N 1
ATOM 1742 C CA . ARG A 1 225 ? -21.503 -1.498 -4.753 1.00 43.56 225 ARG A CA 1
ATOM 1743 C C . ARG A 1 225 ? -20.404 -2.137 -5.592 1.00 43.56 225 ARG A C 1
ATOM 1745 O O . ARG A 1 225 ? -19.862 -1.485 -6.482 1.00 43.56 225 ARG A O 1
ATOM 1752 N N . THR A 1 226 ? -20.071 -3.395 -5.315 1.00 37.47 226 THR A N 1
ATOM 1753 C CA . THR A 1 226 ? -19.395 -4.247 -6.296 1.00 37.47 226 THR A CA 1
ATOM 1754 C C . THR A 1 226 ? -20.322 -4.338 -7.507 1.00 37.47 226 THR A C 1
ATOM 1756 O O . THR A 1 226 ? -21.471 -4.771 -7.394 1.00 37.47 226 THR A O 1
ATOM 1759 N N . ARG A 1 227 ? -19.876 -3.864 -8.675 1.00 33.31 227 ARG A N 1
ATOM 1760 C CA . ARG A 1 227 ? -20.587 -4.151 -9.924 1.00 33.31 227 ARG A CA 1
ATOM 1761 C C . ARG A 1 227 ? -20.356 -5.628 -10.234 1.00 33.31 227 ARG A C 1
ATOM 1763 O O . ARG A 1 227 ? -19.457 -5.965 -10.987 1.00 33.31 227 ARG A O 1
ATOM 1770 N N . SER A 1 228 ? -21.150 -6.519 -9.645 1.00 31.33 228 SER A N 1
ATOM 1771 C CA . SER A 1 228 ? -21.312 -7.839 -10.248 1.00 31.33 228 SER A CA 1
ATOM 1772 C C . SER A 1 228 ? -22.101 -7.631 -11.542 1.00 31.33 228 SER A C 1
ATOM 1774 O O . SER A 1 228 ? -23.204 -7.082 -11.523 1.00 31.33 228 SER A O 1
ATOM 1776 N N . ARG A 1 229 ? -21.524 -7.987 -12.694 1.00 29.94 229 ARG A N 1
ATOM 1777 C CA . ARG A 1 229 ? -22.265 -8.012 -13.961 1.00 29.94 229 ARG A CA 1
ATOM 1778 C C . ARG A 1 229 ? -23.267 -9.173 -13.907 1.00 29.94 229 ARG A C 1
ATOM 1780 O O . ARG A 1 229 ? -23.007 -10.243 -14.443 1.00 29.94 229 ARG A O 1
ATOM 1787 N N . ARG A 1 230 ? -24.427 -8.971 -13.277 1.00 26.78 230 ARG A N 1
ATOM 1788 C CA . ARG A 1 230 ? -25.661 -9.607 -13.756 1.00 26.78 230 ARG A CA 1
ATOM 1789 C C . ARG A 1 230 ? -26.272 -8.659 -14.776 1.00 26.78 230 ARG A C 1
ATOM 1791 O O . ARG A 1 230 ? -26.538 -7.499 -14.475 1.00 26.78 230 ARG A O 1
ATOM 1798 N N . ALA A 1 231 ? -26.389 -9.140 -16.008 1.00 28.92 231 ALA A N 1
ATOM 1799 C CA . ALA A 1 231 ? -27.025 -8.420 -17.093 1.00 28.92 231 ALA A CA 1
ATOM 1800 C C . ALA A 1 231 ? -28.524 -8.298 -16.796 1.00 28.92 231 ALA A C 1
ATOM 1802 O O . ALA A 1 231 ? -29.264 -9.262 -16.955 1.00 28.92 231 ALA A O 1
ATOM 1803 N N . GLU A 1 232 ? -28.966 -7.117 -16.376 1.00 28.73 232 GLU A N 1
ATOM 1804 C CA . GLU A 1 232 ? -30.384 -6.770 -16.314 1.00 28.73 232 GLU A CA 1
ATOM 1805 C C . GLU A 1 232 ? -30.600 -5.449 -17.068 1.00 28.73 232 GLU A C 1
ATOM 1807 O O . GLU A 1 232 ? -29.935 -4.442 -16.819 1.00 28.73 232 GLU A O 1
ATOM 1812 N N . HIS A 1 233 ? -31.479 -5.500 -18.072 1.00 25.41 233 HIS A N 1
ATOM 1813 C CA . HIS A 1 233 ? -31.903 -4.370 -18.905 1.00 25.41 233 HIS A CA 1
ATOM 1814 C C . HIS A 1 233 ? -32.725 -3.350 -18.093 1.00 25.41 233 HIS A C 1
ATOM 1816 O O . HIS A 1 233 ? -33.568 -3.772 -17.301 1.00 25.41 233 HIS A O 1
ATOM 1822 N N . PRO A 1 234 ? -32.600 -2.028 -18.333 1.00 27.83 234 PRO A N 1
ATOM 1823 C CA . PRO A 1 234 ? -33.456 -1.037 -17.685 1.00 27.83 234 PRO A CA 1
ATOM 1824 C C . PRO A 1 234 ? -34.610 -0.565 -18.593 1.00 27.83 234 PRO A C 1
ATOM 1826 O O . PRO A 1 234 ? -34.419 -0.430 -19.805 1.00 27.83 234 PRO A O 1
ATOM 1829 N N . PRO A 1 235 ? -35.764 -0.160 -18.027 1.00 29.92 235 PRO A N 1
ATOM 1830 C CA . PRO A 1 235 ? -36.653 0.794 -18.671 1.00 29.92 235 PRO A CA 1
ATOM 1831 C C . PRO A 1 235 ? -36.569 2.192 -18.019 1.00 29.92 235 PRO A C 1
ATOM 1833 O O . PRO A 1 235 ? -36.795 2.364 -16.829 1.00 29.92 235 PRO A O 1
ATOM 1836 N N . GLY A 1 236 ? -36.230 3.178 -18.857 1.00 26.11 236 GLY A N 1
ATOM 1837 C CA . GLY A 1 236 ? -36.869 4.494 -19.058 1.00 26.11 236 GLY A CA 1
ATOM 1838 C C . GLY A 1 236 ? -37.273 5.462 -17.920 1.00 26.11 236 GLY A C 1
ATOM 1839 O O . GLY A 1 236 ? -38.152 5.157 -17.125 1.00 26.11 236 GLY A O 1
ATOM 1840 N N . ARG A 1 237 ? -36.832 6.730 -18.122 1.00 29.36 237 ARG A N 1
ATOM 1841 C CA . ARG A 1 237 ? -37.438 8.057 -17.771 1.00 29.36 237 ARG A CA 1
ATOM 1842 C C . ARG A 1 237 ? -37.408 8.503 -16.296 1.00 29.36 237 ARG A C 1
ATOM 1844 O O . ARG A 1 237 ? -37.455 7.680 -15.404 1.00 29.36 237 ARG A O 1
ATOM 1851 N N . SER A 1 238 ? -37.490 9.784 -15.911 1.00 27.78 238 SER A N 1
ATOM 1852 C CA . SER A 1 238 ? -37.085 11.136 -16.376 1.00 27.78 238 SER A CA 1
ATOM 1853 C C . SER A 1 238 ? -37.570 12.099 -15.264 1.00 27.78 238 SER A C 1
ATOM 1855 O O . SER A 1 238 ? -38.702 11.911 -14.824 1.00 27.78 238 SER A O 1
ATOM 1857 N N . GLY A 1 239 ? -36.822 13.126 -14.822 1.00 27.62 239 GLY A N 1
ATOM 1858 C CA . GLY A 1 239 ? -37.373 14.084 -13.836 1.00 27.62 239 GLY A CA 1
ATOM 1859 C C . GLY A 1 239 ? -36.454 15.201 -13.307 1.00 27.62 239 GLY A C 1
ATOM 1860 O O . GLY A 1 239 ? -35.661 14.987 -12.402 1.00 27.62 239 GLY A O 1
ATOM 1861 N N . THR A 1 240 ? -36.634 16.385 -13.897 1.00 30.55 240 THR A N 1
ATOM 1862 C CA . THR A 1 240 ? -36.364 17.799 -13.523 1.00 30.55 240 THR A CA 1
ATOM 1863 C C . THR A 1 240 ? -35.895 18.193 -12.104 1.00 30.55 240 THR A C 1
ATOM 1865 O O . THR A 1 240 ? -36.474 17.778 -11.104 1.00 30.55 240 THR A O 1
ATOM 1868 N N . GLY A 1 241 ? -34.934 19.132 -12.043 1.00 27.91 241 GLY A N 1
ATOM 1869 C CA . GLY A 1 241 ? -34.381 19.747 -10.825 1.00 27.91 241 GLY A CA 1
ATOM 1870 C C . GLY A 1 241 ? -35.117 20.988 -10.284 1.00 27.91 241 GLY A C 1
ATOM 1871 O O . GLY A 1 241 ? -35.996 21.555 -10.932 1.00 27.91 241 GLY A O 1
ATOM 1872 N N . ARG A 1 242 ? -34.718 21.419 -9.077 1.00 30.84 242 ARG A N 1
ATOM 1873 C CA . ARG A 1 242 ? -35.131 22.666 -8.398 1.00 30.84 242 ARG A CA 1
ATOM 1874 C C . ARG A 1 242 ? -33.902 23.434 -7.858 1.00 30.84 242 ARG A C 1
ATOM 1876 O O . ARG A 1 242 ? -32.911 22.779 -7.539 1.00 30.84 242 ARG A O 1
ATOM 1883 N N . PRO A 1 243 ? -33.949 24.779 -7.737 1.00 31.50 243 PRO A N 1
ATOM 1884 C CA . PRO A 1 243 ? -32.804 25.614 -7.357 1.00 31.50 243 PRO A CA 1
ATOM 1885 C C . PRO A 1 243 ? -32.668 25.828 -5.833 1.00 31.50 243 PRO A C 1
ATOM 1887 O O . PRO A 1 243 ? -33.634 25.667 -5.089 1.00 31.50 243 PRO A O 1
ATOM 1890 N N . LEU A 1 244 ? -31.459 26.194 -5.385 1.00 33.34 244 LEU A N 1
ATOM 1891 C CA . LEU A 1 244 ? -31.052 26.387 -3.979 1.00 33.34 244 LEU A CA 1
ATOM 1892 C C . LEU A 1 244 ? -31.277 27.837 -3.482 1.00 33.34 244 LEU A C 1
ATOM 1894 O O . LEU A 1 244 ? -31.022 28.788 -4.219 1.00 33.34 244 LEU A O 1
ATOM 1898 N N . ASP A 1 245 ? -31.723 27.990 -2.225 1.00 33.44 245 ASP A N 1
ATOM 1899 C CA . ASP A 1 245 ? -31.955 29.262 -1.500 1.00 33.44 245 ASP A CA 1
ATOM 1900 C C . ASP A 1 245 ? -30.630 29.852 -0.945 1.00 33.44 245 ASP A C 1
ATOM 1902 O O . ASP A 1 245 ? -29.880 29.131 -0.279 1.00 33.44 245 ASP A O 1
ATOM 1906 N N . PRO A 1 246 ? -30.321 31.145 -1.172 1.00 32.03 246 PRO A N 1
ATOM 1907 C CA . PRO A 1 246 ? -29.036 31.774 -0.837 1.00 32.03 246 PRO A CA 1
ATOM 1908 C C . PRO A 1 246 ? -28.852 32.240 0.628 1.00 32.03 246 PRO A C 1
ATOM 1910 O O . PRO A 1 246 ? -28.001 33.090 0.884 1.00 32.03 246 PRO A O 1
ATOM 1913 N N . ARG A 1 247 ? -29.601 31.730 1.619 1.00 30.62 247 ARG A N 1
ATOM 1914 C CA . ARG A 1 247 ? -29.554 32.243 3.015 1.00 30.62 247 ARG A CA 1
ATOM 1915 C C . ARG A 1 247 ? -28.939 31.322 4.083 1.00 30.62 247 ARG A C 1
ATOM 1917 O O . ARG A 1 247 ? -29.230 31.489 5.265 1.00 30.62 247 ARG A O 1
ATOM 1924 N N . CYS A 1 248 ? -28.056 30.389 3.723 1.00 28.48 248 CYS A N 1
ATOM 1925 C CA . CYS A 1 248 ? -27.417 29.490 4.699 1.00 28.48 248 CYS A CA 1
ATOM 1926 C C . CYS A 1 248 ? -26.007 29.982 5.127 1.00 28.48 248 CYS A C 1
ATOM 1928 O O . CYS A 1 248 ? -25.138 30.112 4.263 1.00 28.48 248 CYS A O 1
ATOM 1930 N N . PRO A 1 249 ? -25.741 30.259 6.422 1.00 31.27 249 PRO A N 1
ATOM 1931 C CA . PRO A 1 249 ? -24.406 30.624 6.918 1.00 31.27 249 PRO A CA 1
ATOM 1932 C C . PRO A 1 249 ? -23.431 29.421 6.887 1.00 31.27 249 PRO A C 1
ATOM 1934 O O . PRO A 1 249 ? -23.881 28.274 6.853 1.00 31.27 249 PRO A O 1
ATOM 1937 N N . PRO A 1 250 ? -22.097 29.644 6.886 1.00 28.73 250 PRO A N 1
ATOM 1938 C CA . PRO A 1 250 ? -21.114 28.614 6.536 1.00 28.73 250 PRO A CA 1
ATOM 1939 C C . PRO A 1 250 ? -21.109 27.432 7.525 1.00 28.73 250 PRO A C 1
ATOM 1941 O O . PRO A 1 250 ? -21.223 27.641 8.739 1.00 28.73 250 PRO A O 1
ATOM 1944 N N . PRO A 1 251 ? -20.954 26.181 7.045 1.00 30.30 251 PRO A N 1
ATOM 1945 C CA . PRO A 1 251 ? -21.065 25.005 7.892 1.00 30.30 251 PRO A CA 1
ATOM 1946 C C . PRO A 1 251 ? -19.868 24.886 8.840 1.00 30.30 251 PRO A C 1
ATOM 1948 O O . PRO A 1 251 ? -18.707 24.867 8.433 1.00 30.30 251 PRO A O 1
ATOM 1951 N N . ARG A 1 252 ? -20.171 24.724 10.131 1.00 26.38 252 ARG A N 1
ATOM 1952 C CA . ARG A 1 252 ? -19.259 24.110 11.100 1.00 26.38 252 ARG A CA 1
ATOM 1953 C C . ARG A 1 252 ? -18.942 22.701 10.589 1.00 26.38 252 ARG A C 1
ATOM 1955 O O . ARG A 1 252 ? -19.869 21.929 10.352 1.00 26.38 252 ARG A O 1
ATOM 1962 N N . CYS A 1 253 ? -17.665 22.360 10.420 1.00 23.62 253 CYS A N 1
ATOM 1963 C CA . CYS A 1 253 ? -17.248 21.014 10.022 1.00 23.62 253 CYS A CA 1
ATOM 1964 C C . CYS A 1 253 ? -17.581 19.991 11.121 1.00 23.62 253 CYS A C 1
ATOM 1966 O O . CYS A 1 253 ? -16.745 19.650 11.950 1.00 23.62 253 CYS A O 1
ATOM 1968 N N . SER A 1 254 ? -18.813 19.488 11.125 1.00 24.42 254 SER A N 1
ATOM 1969 C CA . SER A 1 254 ? -19.171 18.202 11.716 1.00 24.42 254 SER A CA 1
ATOM 1970 C C . SER A 1 254 ? -19.608 17.311 10.569 1.00 24.42 254 SER A C 1
ATOM 1972 O O . SER A 1 254 ? -20.750 17.380 10.113 1.00 24.42 254 SER A O 1
ATOM 1974 N N . VAL A 1 255 ? -18.674 16.536 10.043 1.00 28.45 255 VAL A N 1
ATOM 1975 C CA . VAL A 1 255 ? -18.944 15.721 8.874 1.00 28.45 255 VAL A CA 1
ATOM 1976 C C . VAL A 1 255 ? -19.382 14.337 9.338 1.00 28.45 255 VAL A C 1
ATOM 1978 O O . VAL A 1 255 ? -18.571 13.542 9.797 1.00 28.45 255 VAL A O 1
ATOM 1981 N N . ALA A 1 256 ? -20.687 14.075 9.273 1.00 25.41 256 ALA A N 1
ATOM 1982 C CA . ALA A 1 256 ? -21.241 12.740 9.448 1.00 25.41 256 ALA A CA 1
ATOM 1983 C C . ALA A 1 256 ? -21.096 11.985 8.118 1.00 25.41 256 ALA A C 1
ATOM 1985 O O . ALA A 1 256 ? -21.913 12.162 7.218 1.00 25.41 256 ALA A O 1
ATOM 1986 N N . TYR A 1 257 ? -20.050 11.169 7.975 1.00 28.45 257 TYR A N 1
ATOM 1987 C CA . TYR A 1 257 ? -19.922 10.249 6.843 1.00 28.45 257 TYR A CA 1
ATOM 1988 C C . TYR A 1 257 ? -20.095 8.806 7.308 1.00 28.45 257 TYR A C 1
ATOM 1990 O O . TYR A 1 257 ? -19.383 8.341 8.191 1.00 28.45 257 TYR A O 1
ATOM 1998 N N . SER A 1 258 ? -20.996 8.073 6.654 1.00 33.81 258 SER A N 1
ATOM 1999 C CA . SER A 1 258 ? -20.793 6.639 6.467 1.00 33.81 258 SER A CA 1
ATOM 2000 C C . SER A 1 258 ? -19.777 6.466 5.339 1.00 33.81 258 SER A C 1
ATOM 2002 O O . SER A 1 258 ? -19.995 6.943 4.221 1.00 33.81 258 SER A O 1
ATOM 2004 N N . GLY A 1 259 ? -18.647 5.828 5.621 1.00 38.59 259 GLY A N 1
ATOM 2005 C CA . GLY A 1 259 ? -17.590 5.686 4.627 1.00 38.59 259 GLY A CA 1
ATOM 2006 C C . GLY A 1 259 ? -16.447 4.810 5.100 1.00 38.59 259 GLY A C 1
ATOM 2007 O O . GLY A 1 259 ? -16.262 4.596 6.300 1.00 38.59 259 GLY A O 1
ATOM 2008 N N . ALA A 1 260 ? -15.702 4.296 4.125 1.00 39.03 260 ALA A N 1
ATOM 2009 C CA . ALA A 1 260 ? -14.387 3.737 4.363 1.00 39.03 260 ALA A CA 1
ATOM 2010 C C . ALA A 1 260 ? -13.347 4.804 4.001 1.00 39.03 260 ALA A C 1
ATOM 2012 O O . ALA A 1 260 ? -13.479 5.453 2.955 1.00 39.03 260 ALA A O 1
ATOM 2013 N N . CYS A 1 261 ? -12.364 5.003 4.874 1.00 46.94 261 CYS A N 1
ATOM 2014 C CA . CYS A 1 261 ? -11.221 5.862 4.594 1.00 46.94 261 CYS A CA 1
ATOM 2015 C C . CYS A 1 261 ? -9.938 5.039 4.675 1.00 46.94 261 CYS A C 1
ATOM 2017 O O . CYS A 1 261 ? -9.764 4.284 5.638 1.00 46.94 261 CYS A O 1
ATOM 2019 N N . ILE A 1 262 ? -9.083 5.199 3.666 1.00 45.47 262 ILE A N 1
ATOM 2020 C CA . ILE A 1 262 ? -7.705 4.699 3.657 1.00 45.47 262 ILE A CA 1
ATOM 2021 C C . ILE A 1 262 ? -6.735 5.824 3.998 1.00 45.47 262 ILE A C 1
ATOM 2023 O O . ILE A 1 262 ? -7.043 6.980 3.614 1.00 45.47 262 ILE A O 1
#

InterPro domains:
  IPR011051 RmlC-like cupin domain superfamily [SSF51182] (3-217)
  IPR013096 Cupin 2, conserved barrel [PF07883] (23-89)
  IPR014710 RmlC-like jelly roll fold [G3DSA:2.60.120.10] (1-219)
  IPR047183 Gentisate 1,2-dioxygenase-like [PTHR41517] (2-215)

Radius of gyration: 20.51 Å; chains: 1; bounding box: 57×55×47 Å

Sequence (262 aa):
MALSNPGLPGLPYATPTLWAAIQYLGPREVAPSHRHSQGAFRFVLDGEGMWTNVDGDAVAMRRGDLLLTPSWAFHEHQNVTDEPMTWIDGLDIPLVAQLDAGFFEFGPDELSTTATPERSRAERLWAHPGLRPISRPDRPNSPLAAYRWEHTDAALTAQLELEVEGIAGVLEPGHAGVRFSNPTTGKDALVTIRTEMRRLRAGTRTTPLRSVGSAAVWCRPTPWRTRSRRAEHPPGRSGTGRPLDPRCPPPRCSVAYSGACI